Protein AF-A0A353X739-F1 (afdb_monomer_lite)

Foldseek 3Di:
DDDDDDDDDDDDDDDDDDDDDPPDPPVVVVVVVVVVVVVVVVVCVVPVVVVVVVVVVVVVVVVVVVVVVVVVPPDPPPDPDPDPDDDDDDDDDPPDPPDDPDDQDQQKEFQDWDWDDDVQKIKIKTFIQDDWDWDWDDDQPQQKIKIFTQSHQYYNYPQKDADDPPHQWGMKGWDQDPRHIIIITHGPDRKDFPDWDFDPADDPGGTMIMIMIGHD

Structure (mmCIF, N/CA/C/O backbone):
data_AF-A0A353X739-F1
#
_entry.id   AF-A0A353X739-F1
#
loop_
_atom_site.group_PDB
_atom_site.id
_atom_site.type_symbol
_atom_site.label_atom_id
_atom_site.label_alt_id
_atom_site.label_comp_id
_atom_site.label_asym_id
_atom_site.label_entity_id
_atom_site.label_seq_id
_atom_site.pdbx_PDB_ins_code
_atom_site.Cartn_x
_atom_site.Cartn_y
_atom_site.Cartn_z
_atom_site.occupancy
_atom_site.B_iso_or_equiv
_atom_site.auth_seq_id
_atom_site.auth_comp_id
_atom_site.auth_asym_id
_atom_site.auth_atom_id
_atom_site.pdbx_PDB_model_num
ATOM 1 N N . MET A 1 1 ? 24.343 -36.940 6.627 1.00 50.41 1 MET A N 1
ATOM 2 C CA . MET A 1 1 ? 24.199 -37.610 5.317 1.00 50.41 1 MET A CA 1
ATOM 3 C C . MET A 1 1 ? 24.692 -36.657 4.246 1.00 50.41 1 MET A C 1
ATOM 5 O O . MET A 1 1 ? 24.031 -35.669 3.956 1.00 50.41 1 MET A O 1
ATOM 9 N N . SER A 1 2 ? 25.910 -36.911 3.775 1.00 52.59 2 SER A N 1
ATOM 10 C CA . SER A 1 2 ? 26.658 -36.120 2.798 1.00 52.59 2 SER A CA 1
ATOM 11 C C . SER A 1 2 ? 26.075 -36.248 1.392 1.00 52.59 2 SER A C 1
ATOM 13 O O . SER A 1 2 ? 25.789 -37.362 0.956 1.00 52.59 2 SER A O 1
ATOM 15 N N . ARG A 1 3 ? 25.983 -35.138 0.651 1.00 53.72 3 ARG A N 1
ATOM 16 C CA . ARG A 1 3 ? 25.941 -35.158 -0.818 1.00 53.72 3 ARG A CA 1
ATOM 17 C C . ARG A 1 3 ? 26.898 -34.102 -1.369 1.00 53.72 3 ARG A C 1
ATOM 19 O O . ARG A 1 3 ? 26.873 -32.950 -0.954 1.00 53.72 3 ARG A O 1
ATOM 26 N N . LEU A 1 4 ? 27.786 -34.592 -2.227 1.00 49.66 4 LEU A N 1
ATOM 27 C CA . LEU A 1 4 ? 28.927 -33.938 -2.864 1.00 49.66 4 LEU A CA 1
ATOM 28 C C . LEU A 1 4 ? 28.489 -32.960 -3.973 1.00 49.66 4 LEU A C 1
ATOM 30 O O . LEU A 1 4 ? 27.440 -33.185 -4.580 1.00 49.66 4 LEU A O 1
ATOM 34 N N . PRO A 1 5 ? 29.298 -31.934 -4.299 1.00 64.19 5 PRO A N 1
ATOM 35 C CA . PRO A 1 5 ? 29.091 -31.101 -5.477 1.00 64.19 5 PRO A CA 1
ATOM 36 C C . PRO A 1 5 ? 29.634 -31.791 -6.740 1.00 64.19 5 PRO A C 1
ATOM 38 O O . PRO A 1 5 ? 30.756 -32.295 -6.764 1.00 64.19 5 PRO A O 1
ATOM 41 N N . CYS A 1 6 ? 28.828 -31.796 -7.802 1.00 59.16 6 CYS A N 1
ATOM 42 C CA . CYS A 1 6 ? 29.221 -32.224 -9.142 1.00 59.16 6 CYS A CA 1
ATOM 43 C C . CYS A 1 6 ? 29.921 -31.047 -9.843 1.00 59.16 6 CYS A C 1
ATOM 45 O O . CYS A 1 6 ? 29.271 -30.077 -10.228 1.00 59.16 6 CYS A O 1
ATOM 47 N N . LEU A 1 7 ? 31.247 -31.116 -9.968 1.00 57.38 7 LEU A N 1
ATOM 48 C CA . LEU A 1 7 ? 32.054 -30.221 -10.798 1.00 57.38 7 LEU A CA 1
ATOM 49 C C . LEU A 1 7 ? 31.947 -30.685 -12.257 1.00 57.38 7 LEU A C 1
ATOM 51 O O . LEU A 1 7 ? 32.543 -31.693 -12.632 1.00 57.38 7 LEU A O 1
ATOM 55 N N . ALA A 1 8 ? 31.176 -29.966 -13.073 1.00 56.72 8 ALA A N 1
ATOM 56 C CA . ALA A 1 8 ? 31.160 -30.159 -14.519 1.00 56.72 8 ALA A CA 1
ATOM 57 C C . ALA A 1 8 ? 32.320 -29.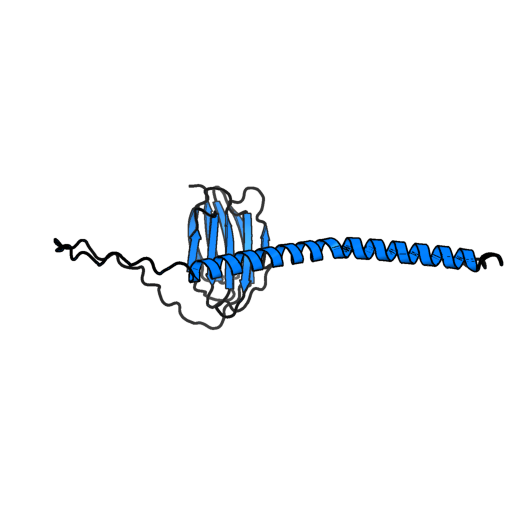372 -15.147 1.00 56.72 8 ALA A C 1
ATOM 59 O O . ALA A 1 8 ? 32.372 -28.144 -15.097 1.00 56.72 8 ALA A O 1
ATOM 60 N N . LEU A 1 9 ? 33.270 -30.121 -15.698 1.00 55.28 9 LEU A N 1
ATOM 61 C CA . LEU A 1 9 ? 34.455 -29.659 -16.406 1.00 55.28 9 LEU A CA 1
ATOM 62 C C . LEU A 1 9 ? 34.050 -29.244 -17.833 1.00 55.28 9 LEU A C 1
ATOM 64 O O . LEU A 1 9 ? 33.861 -30.099 -18.696 1.00 55.28 9 LEU A O 1
ATOM 68 N N . SER A 1 10 ? 33.880 -27.945 -18.088 1.00 58.09 10 SER A N 1
ATOM 69 C CA . SER A 1 10 ? 33.625 -27.437 -19.444 1.00 58.09 10 SER A CA 1
ATOM 70 C C . SER A 1 10 ? 34.930 -27.363 -20.236 1.00 58.09 10 SER A C 1
ATOM 72 O O . SER A 1 10 ? 35.782 -26.508 -19.999 1.00 58.09 10 SER A O 1
ATOM 74 N N . LEU A 1 11 ? 35.068 -28.293 -21.177 1.00 58.84 11 LEU A N 1
ATOM 75 C CA . LEU A 1 11 ? 36.133 -28.379 -22.168 1.00 58.84 11 LEU A CA 1
ATOM 76 C C . LEU A 1 11 ? 35.998 -27.216 -23.170 1.00 58.84 11 LEU A C 1
ATOM 78 O O . LEU A 1 11 ? 35.045 -27.162 -23.945 1.00 58.84 11 LEU A O 1
ATOM 82 N N . VAL A 1 12 ? 36.946 -26.278 -23.154 1.00 53.12 12 VAL A N 1
ATOM 83 C CA . VAL A 1 12 ? 37.041 -25.200 -24.149 1.00 53.12 12 VAL A CA 1
ATOM 84 C C . VAL A 1 12 ? 37.695 -25.770 -25.411 1.00 53.12 12 VAL A C 1
ATOM 86 O O . VAL A 1 12 ? 38.912 -25.936 -25.464 1.00 53.12 12 VAL A O 1
ATOM 89 N N . LEU A 1 13 ? 36.888 -26.096 -26.426 1.00 54.19 13 LEU A N 1
ATOM 90 C CA . LEU A 1 13 ? 37.381 -26.362 -27.779 1.00 54.19 13 LEU A CA 1
ATOM 91 C C . LEU A 1 13 ? 37.703 -25.019 -28.452 1.00 54.19 13 LEU A C 1
ATOM 93 O O . LEU A 1 13 ? 36.805 -24.276 -28.845 1.00 54.19 13 LEU A O 1
ATOM 97 N N . ALA A 1 14 ? 38.990 -24.706 -28.582 1.00 53.97 14 ALA A N 1
ATOM 98 C CA . ALA A 1 14 ? 39.464 -23.609 -29.415 1.00 53.97 14 ALA A CA 1
ATOM 99 C C . ALA A 1 14 ? 39.415 -24.045 -30.889 1.00 53.97 14 ALA A C 1
ATOM 101 O O . ALA A 1 14 ? 40.290 -24.767 -31.365 1.00 53.97 14 ALA A O 1
ATOM 102 N N . ALA A 1 15 ? 38.370 -23.635 -31.608 1.00 53.44 15 ALA A N 1
ATOM 103 C CA . ALA A 1 15 ? 38.301 -23.784 -33.055 1.00 53.44 15 ALA A CA 1
ATOM 104 C C . ALA A 1 15 ? 39.207 -22.730 -33.718 1.00 53.44 15 ALA A C 1
ATOM 106 O O . ALA A 1 15 ? 38.941 -21.531 -33.644 1.00 53.44 15 ALA A O 1
ATOM 107 N N . CYS A 1 16 ? 40.286 -23.177 -34.364 1.00 45.34 16 CYS A N 1
ATOM 108 C CA . CYS A 1 16 ? 41.069 -22.355 -35.282 1.00 45.34 16 CYS A CA 1
ATOM 109 C C . CYS A 1 16 ? 40.197 -21.976 -36.487 1.00 45.34 16 CYS A C 1
ATOM 111 O O . CYS A 1 16 ? 39.889 -22.822 -37.325 1.00 45.34 16 CYS A O 1
ATOM 113 N N . ALA A 1 17 ? 39.798 -20.708 -36.570 1.00 51.38 17 ALA A N 1
ATOM 114 C CA . ALA A 1 17 ? 39.128 -20.157 -37.740 1.00 51.38 17 ALA A CA 1
ATOM 115 C C . ALA A 1 17 ? 40.126 -20.024 -38.904 1.00 51.38 17 ALA A C 1
ATOM 117 O O . ALA A 1 17 ? 41.203 -19.446 -38.748 1.00 51.38 17 ALA A O 1
ATOM 118 N N . ALA A 1 18 ? 39.769 -20.575 -40.065 1.00 60.00 18 ALA A N 1
ATOM 119 C CA . ALA A 1 18 ? 40.509 -20.405 -41.311 1.00 60.00 18 ALA A CA 1
ATOM 120 C C . ALA A 1 18 ? 40.472 -18.933 -41.781 1.00 60.00 18 ALA A C 1
ATOM 122 O O . ALA A 1 18 ? 39.470 -18.250 -41.547 1.00 60.00 18 ALA A O 1
ATOM 123 N N . PRO A 1 19 ? 41.530 -18.427 -42.446 1.00 62.28 19 PRO A N 1
ATOM 124 C CA . PRO A 1 19 ? 41.551 -17.060 -42.957 1.00 62.28 19 PRO A CA 1
ATOM 125 C C . PRO A 1 19 ? 40.524 -16.878 -44.092 1.00 62.28 19 PRO A C 1
ATOM 127 O O . PRO A 1 19 ? 40.402 -17.761 -44.946 1.00 62.28 19 PRO A O 1
ATOM 130 N N . PRO A 1 20 ? 39.790 -15.750 -44.125 1.00 61.97 20 PRO A N 1
ATOM 131 C CA . PRO A 1 20 ? 38.784 -15.496 -45.150 1.00 61.97 20 PRO A CA 1
ATOM 132 C C . PRO A 1 20 ? 39.421 -15.265 -46.535 1.00 61.97 20 PRO A C 1
ATOM 134 O O . PRO A 1 20 ? 40.553 -14.779 -46.624 1.00 61.97 20 PRO A O 1
ATOM 137 N N . PRO A 1 21 ? 38.706 -15.600 -47.626 1.00 62.75 21 PRO A N 1
ATOM 138 C CA . PRO A 1 21 ? 39.210 -15.455 -48.987 1.00 62.75 21 PRO A CA 1
ATOM 139 C C . PRO A 1 21 ? 39.426 -13.978 -49.388 1.00 62.75 21 PRO A C 1
ATOM 141 O O . PRO A 1 21 ? 38.644 -13.102 -49.004 1.00 62.75 21 PRO A O 1
ATOM 144 N N . PRO A 1 22 ? 40.458 -13.679 -50.203 1.00 60.09 22 PRO A N 1
ATOM 145 C CA . PRO A 1 22 ? 40.803 -12.325 -50.629 1.00 60.09 22 PRO A CA 1
ATOM 146 C C . PRO A 1 22 ? 39.920 -11.889 -51.807 1.00 60.09 22 PRO A C 1
ATOM 148 O O . PRO A 1 22 ? 40.343 -11.887 -52.959 1.00 60.09 22 PRO A O 1
ATOM 151 N N . GLY A 1 23 ? 38.665 -11.549 -51.520 1.00 60.72 23 GLY A N 1
ATOM 152 C CA . GLY A 1 23 ? 37.726 -11.023 -52.520 1.00 60.72 23 GLY A CA 1
ATOM 153 C C . GLY A 1 23 ? 36.629 -10.102 -51.978 1.00 60.72 23 GLY A C 1
ATOM 154 O O . GLY A 1 23 ? 35.884 -9.544 -52.769 1.00 60.72 23 GLY A O 1
ATOM 155 N N . GLY A 1 24 ? 36.535 -9.897 -50.658 1.00 63.75 24 GLY A N 1
ATOM 156 C CA . GLY A 1 24 ? 35.309 -9.392 -50.022 1.00 63.75 24 GLY A CA 1
ATOM 157 C C . GLY A 1 24 ? 35.473 -8.177 -49.108 1.00 63.75 24 GLY A C 1
ATOM 158 O O . GLY A 1 24 ? 34.801 -8.106 -48.090 1.00 63.75 24 GLY A O 1
ATOM 159 N N . ALA A 1 25 ? 36.359 -7.218 -49.400 1.00 73.44 25 ALA A N 1
ATOM 160 C CA . ALA A 1 25 ? 36.498 -6.030 -48.537 1.00 73.44 25 ALA A CA 1
ATOM 161 C C . ALA A 1 25 ? 35.243 -5.130 -48.549 1.00 73.44 25 ALA A C 1
ATOM 163 O O . ALA A 1 25 ? 34.905 -4.517 -47.537 1.00 73.44 25 ALA A O 1
ATOM 164 N N . SER A 1 26 ? 34.545 -5.052 -49.686 1.00 79.62 26 SER A N 1
ATOM 165 C CA . SER A 1 26 ? 33.269 -4.341 -49.810 1.00 79.62 26 SER A CA 1
ATOM 166 C C . SER A 1 26 ? 32.107 -5.133 -49.215 1.00 79.62 26 SER A C 1
ATOM 168 O O . SER A 1 26 ? 31.299 -4.552 -48.501 1.00 79.62 26 SER A O 1
ATOM 170 N N . GLU A 1 27 ? 32.053 -6.444 -49.454 1.00 83.44 27 GLU A N 1
ATOM 171 C CA . GLU A 1 27 ? 31.001 -7.323 -48.921 1.00 83.44 27 GLU A CA 1
ATOM 172 C C . GLU A 1 27 ? 31.086 -7.433 -47.395 1.00 83.44 27 GLU A C 1
ATOM 174 O O . GLU A 1 27 ? 30.112 -7.146 -46.713 1.00 83.44 27 GLU A O 1
ATOM 179 N N . ALA A 1 28 ? 32.277 -7.650 -46.830 1.00 82.44 28 ALA A N 1
ATOM 180 C CA . ALA A 1 28 ? 32.458 -7.679 -45.377 1.00 82.44 28 ALA A CA 1
ATOM 181 C C . ALA A 1 28 ? 32.112 -6.340 -44.699 1.00 82.44 28 ALA A C 1
ATOM 183 O O . ALA A 1 28 ? 31.745 -6.299 -43.523 1.00 82.44 28 ALA A O 1
ATOM 184 N N . ARG A 1 29 ? 32.243 -5.219 -45.422 1.00 84.81 29 ARG A N 1
ATOM 185 C CA . ARG A 1 29 ? 31.814 -3.906 -44.926 1.00 84.81 29 ARG A CA 1
ATOM 186 C C . ARG A 1 29 ? 30.292 -3.764 -44.956 1.00 84.81 29 ARG A C 1
ATOM 188 O O . ARG A 1 29 ? 29.752 -3.146 -44.043 1.00 84.81 29 ARG A O 1
ATOM 195 N N . LEU A 1 30 ? 29.628 -4.314 -45.971 1.00 89.69 30 LEU A N 1
ATOM 196 C CA . LEU A 1 30 ? 28.168 -4.341 -46.062 1.00 89.69 30 LEU A CA 1
ATOM 197 C C . LEU A 1 30 ? 27.571 -5.221 -44.963 1.00 89.69 30 LEU A C 1
ATOM 199 O O . LEU A 1 30 ? 26.753 -4.719 -44.199 1.00 89.69 30 LEU A O 1
ATOM 203 N N . ASP A 1 31 ? 28.076 -6.440 -44.776 1.00 87.62 31 ASP A N 1
ATOM 204 C CA . ASP A 1 31 ? 27.605 -7.350 -43.719 1.00 87.62 31 ASP A CA 1
ATOM 205 C C . ASP A 1 31 ? 27.718 -6.713 -42.324 1.00 87.62 31 ASP A C 1
ATOM 207 O O . ASP A 1 31 ? 26.832 -6.839 -41.476 1.00 87.62 31 ASP A O 1
ATOM 211 N N . ARG A 1 32 ? 28.806 -5.968 -42.079 1.00 90.31 32 ARG A N 1
ATOM 212 C CA . ARG A 1 32 ? 29.001 -5.238 -40.821 1.00 90.31 32 ARG A CA 1
ATOM 213 C C . ARG A 1 32 ? 27.979 -4.118 -40.636 1.00 90.31 32 ARG A C 1
ATOM 215 O O . ARG A 1 32 ? 27.452 -3.964 -39.539 1.00 90.31 32 ARG A O 1
ATOM 222 N N . LEU A 1 33 ? 27.711 -3.345 -41.687 1.00 95.25 33 LEU A N 1
ATOM 223 C CA . LEU A 1 33 ? 26.721 -2.269 -41.642 1.00 95.25 33 LEU A CA 1
ATOM 224 C C . LEU A 1 33 ? 25.309 -2.821 -41.433 1.00 95.25 33 LEU A C 1
ATOM 226 O O . LEU A 1 33 ? 24.548 -2.253 -40.655 1.00 95.25 33 LEU A O 1
ATOM 230 N N . GLU A 1 34 ? 24.967 -3.937 -42.070 1.00 95.94 34 GLU A N 1
ATOM 231 C CA . GLU A 1 34 ? 23.674 -4.598 -41.874 1.00 95.94 34 GLU A CA 1
ATOM 232 C C . GLU A 1 34 ? 23.508 -5.093 -40.433 1.00 95.94 34 GLU A C 1
ATOM 234 O O . GLU A 1 34 ? 22.460 -4.869 -39.822 1.00 95.94 34 GLU A O 1
ATOM 239 N N . ALA A 1 35 ? 24.560 -5.674 -39.848 1.00 94.81 35 ALA A N 1
ATOM 240 C CA . ALA A 1 35 ? 24.557 -6.076 -38.444 1.00 94.81 35 ALA A CA 1
ATOM 241 C C . ALA A 1 35 ? 24.404 -4.876 -37.488 1.00 94.81 35 ALA A C 1
ATOM 243 O O . ALA A 1 35 ? 23.643 -4.948 -36.521 1.00 94.81 35 ALA A O 1
ATOM 244 N N . GLU A 1 36 ? 25.086 -3.758 -37.761 1.00 96.12 36 GLU A N 1
ATOM 245 C CA . GLU A 1 36 ? 24.966 -2.529 -36.964 1.00 96.12 36 GLU A CA 1
ATOM 246 C C . GLU A 1 36 ? 23.558 -1.916 -37.060 1.00 96.12 36 GLU A C 1
ATOM 248 O O . GLU A 1 36 ? 22.981 -1.537 -36.039 1.00 96.12 36 GLU A O 1
ATOM 253 N N . VAL A 1 37 ? 22.959 -1.876 -38.255 1.00 98.06 37 VAL A N 1
ATOM 254 C CA . VAL A 1 37 ? 21.584 -1.382 -38.452 1.00 98.06 37 VAL A CA 1
ATOM 255 C C . VAL A 1 37 ? 20.561 -2.287 -37.759 1.00 98.06 37 VAL A C 1
ATOM 257 O O . VAL A 1 37 ? 19.633 -1.783 -37.124 1.00 98.06 37 VAL A O 1
ATOM 260 N N . ALA A 1 38 ? 20.738 -3.610 -37.817 1.00 96.12 38 ALA A N 1
ATOM 261 C CA . ALA A 1 38 ? 19.870 -4.556 -37.115 1.00 96.12 38 ALA A CA 1
ATOM 262 C C . ALA A 1 38 ? 19.955 -4.397 -35.583 1.00 96.12 38 ALA A C 1
ATOM 264 O O . ALA A 1 38 ? 18.930 -4.438 -34.893 1.00 96.12 38 ALA A O 1
ATOM 265 N N . SER A 1 39 ? 21.158 -4.157 -35.048 1.00 96.81 39 SER A N 1
ATOM 266 C CA . SER A 1 39 ? 21.350 -3.840 -33.626 1.00 96.81 39 SER A CA 1
ATOM 267 C C . SER A 1 39 ? 20.623 -2.551 -33.245 1.00 96.81 39 SER A C 1
ATOM 269 O O . SER A 1 39 ? 19.881 -2.533 -32.265 1.00 96.81 39 SER A O 1
ATOM 271 N N . LEU A 1 40 ? 20.769 -1.495 -34.050 1.00 97.44 40 LEU A N 1
ATOM 272 C CA . LEU A 1 40 ? 20.124 -0.207 -33.792 1.00 97.44 40 LEU A CA 1
ATOM 273 C C . LEU A 1 40 ? 18.590 -0.311 -33.799 1.00 97.44 40 LEU A C 1
ATOM 275 O O . LEU A 1 40 ? 17.927 0.312 -32.971 1.00 97.44 40 LEU A O 1
ATOM 279 N N . ALA A 1 41 ? 18.021 -1.112 -34.705 1.00 97.25 41 ALA A N 1
ATOM 280 C CA . ALA A 1 41 ? 16.581 -1.368 -34.734 1.00 97.25 41 ALA A CA 1
ATOM 281 C C . ALA A 1 41 ? 16.097 -2.043 -33.437 1.00 97.25 41 ALA A C 1
ATOM 283 O O . ALA A 1 41 ? 15.098 -1.622 -32.856 1.00 97.25 41 ALA A O 1
ATOM 284 N N . THR A 1 42 ? 16.855 -3.025 -32.939 1.00 97.12 42 THR A N 1
ATOM 285 C CA . THR A 1 42 ? 16.549 -3.735 -31.684 1.00 97.12 42 THR A CA 1
ATOM 286 C C . THR A 1 42 ? 16.619 -2.804 -30.468 1.00 97.12 42 THR A C 1
ATOM 288 O O . THR A 1 42 ? 15.761 -2.855 -29.579 1.00 97.12 42 THR A O 1
ATOM 291 N N . ASP A 1 43 ? 17.610 -1.911 -30.434 1.00 97.00 43 ASP A N 1
ATOM 292 C CA . ASP A 1 43 ? 17.731 -0.902 -29.378 1.00 97.00 43 ASP A CA 1
ATOM 293 C C . ASP A 1 43 ? 16.545 0.071 -29.408 1.00 97.00 43 ASP A C 1
ATOM 295 O O . ASP A 1 43 ? 15.974 0.398 -28.364 1.00 97.00 43 ASP A O 1
ATOM 299 N N . MET A 1 44 ? 16.112 0.494 -30.598 1.00 96.50 44 MET A N 1
ATOM 300 C CA . MET A 1 44 ? 14.960 1.383 -30.745 1.00 96.50 44 MET A CA 1
ATOM 301 C C . MET A 1 44 ? 13.659 0.717 -30.271 1.00 96.50 44 MET A C 1
ATOM 303 O O . MET A 1 44 ? 12.911 1.335 -29.511 1.00 96.50 44 MET A O 1
ATOM 307 N N . ASP A 1 45 ? 13.433 -0.554 -30.613 1.00 96.88 45 ASP A N 1
ATOM 308 C CA . ASP A 1 45 ? 12.291 -1.337 -30.113 1.00 96.88 45 ASP A CA 1
ATOM 309 C C . ASP A 1 45 ? 12.305 -1.482 -28.586 1.00 96.88 45 ASP A C 1
ATOM 311 O O . ASP A 1 45 ? 11.256 -1.477 -27.937 1.00 96.88 45 ASP A O 1
ATOM 315 N N . THR A 1 46 ? 13.494 -1.544 -27.988 1.00 97.06 46 THR A N 1
ATOM 316 C CA . THR A 1 46 ? 13.657 -1.610 -26.531 1.00 97.06 46 THR A CA 1
ATOM 317 C C . THR A 1 46 ? 13.341 -0.269 -25.855 1.00 97.06 46 THR A C 1
ATOM 319 O O . THR A 1 46 ? 12.793 -0.235 -24.748 1.00 97.06 46 THR A O 1
ATOM 322 N N . LEU A 1 47 ? 13.653 0.851 -26.513 1.00 96.12 47 LEU A N 1
ATOM 323 C CA . LEU A 1 47 ? 13.478 2.201 -25.966 1.00 96.12 47 LEU A CA 1
ATOM 324 C C . LEU A 1 47 ? 12.092 2.807 -26.230 1.00 96.12 47 LEU A C 1
ATOM 326 O O . LEU A 1 47 ? 11.659 3.694 -25.487 1.00 96.12 47 LEU A O 1
ATOM 330 N N . LEU A 1 48 ? 11.361 2.333 -27.239 1.00 96.81 48 LEU A N 1
ATOM 331 C CA . LEU A 1 48 ? 10.030 2.851 -27.567 1.00 96.81 48 LEU A CA 1
ATOM 332 C C . LEU A 1 48 ? 8.998 2.691 -26.428 1.00 96.81 48 LEU A C 1
ATOM 334 O O . LEU A 1 48 ? 8.313 3.672 -26.122 1.00 96.81 48 LEU A O 1
ATOM 338 N N . PRO A 1 49 ? 8.876 1.538 -25.737 1.00 95.31 49 PRO A N 1
ATOM 339 C CA . PRO A 1 49 ? 7.900 1.375 -24.661 1.00 95.31 49 PRO A CA 1
ATOM 340 C C . PRO A 1 49 ? 8.052 2.366 -23.492 1.00 95.31 49 PRO A C 1
ATOM 342 O O . PRO A 1 49 ? 7.041 2.952 -23.090 1.00 95.31 49 PRO A O 1
ATOM 345 N N . PRO A 1 50 ? 9.250 2.599 -22.912 1.00 91.56 50 PRO A N 1
ATOM 346 C CA . PRO A 1 50 ? 9.392 3.593 -21.850 1.00 91.56 50 PRO A CA 1
ATOM 347 C C . PRO A 1 50 ? 9.149 5.026 -22.347 1.00 91.56 50 PRO A C 1
ATOM 349 O O . PRO A 1 50 ? 8.512 5.799 -21.628 1.00 91.56 50 PRO A O 1
ATOM 352 N N . LEU A 1 51 ? 9.564 5.374 -23.572 1.00 92.44 51 LEU A N 1
ATOM 353 C CA . LEU A 1 51 ? 9.284 6.692 -24.158 1.00 92.44 51 LEU A CA 1
ATOM 354 C C . LEU A 1 51 ? 7.780 6.933 -24.339 1.00 92.44 51 LEU A C 1
ATOM 356 O O . LEU A 1 51 ? 7.284 8.002 -23.984 1.00 92.44 51 LEU A O 1
ATOM 360 N N . ALA A 1 52 ? 7.035 5.926 -24.802 1.00 94.38 52 ALA A N 1
ATOM 361 C CA . ALA A 1 52 ? 5.582 6.006 -24.932 1.00 94.38 52 ALA A CA 1
ATOM 362 C C . ALA A 1 52 ? 4.890 6.228 -23.573 1.00 94.38 52 ALA A C 1
ATOM 364 O O . ALA A 1 52 ? 3.977 7.049 -23.466 1.00 94.38 52 ALA A O 1
ATOM 365 N N . ARG A 1 53 ? 5.357 5.555 -22.510 1.00 92.38 53 ARG A N 1
ATOM 366 C CA . ARG A 1 53 ? 4.843 5.768 -21.142 1.00 92.38 53 ARG A CA 1
ATOM 367 C C . ARG A 1 53 ? 5.125 7.182 -20.638 1.00 92.38 53 ARG A C 1
ATOM 369 O O . ARG A 1 53 ? 4.255 7.784 -20.015 1.00 92.38 53 ARG A O 1
ATOM 376 N N . MET A 1 54 ? 6.313 7.716 -20.920 1.00 93.69 54 MET A N 1
ATOM 377 C CA . MET A 1 54 ? 6.682 9.076 -20.524 1.00 93.69 54 MET A CA 1
ATOM 378 C C . MET A 1 54 ? 5.846 10.126 -21.264 1.00 93.69 54 MET A C 1
ATOM 380 O O . MET A 1 54 ? 5.326 11.041 -20.631 1.00 93.69 54 MET A O 1
ATOM 384 N N . ALA A 1 55 ? 5.645 9.960 -22.574 1.00 95.81 55 ALA A N 1
ATOM 385 C CA . ALA A 1 55 ? 4.792 10.844 -23.367 1.00 95.81 55 ALA A CA 1
ATOM 386 C C . ALA A 1 55 ? 3.336 10.845 -22.865 1.00 95.81 55 ALA A C 1
ATOM 388 O O . ALA A 1 55 ? 2.710 11.899 -22.764 1.00 95.81 55 ALA A O 1
ATOM 389 N N . TYR A 1 56 ? 2.809 9.674 -22.488 1.00 95.94 56 TYR A N 1
ATOM 390 C CA . TYR A 1 56 ? 1.477 9.572 -21.889 1.00 95.94 56 TYR A CA 1
ATOM 391 C C . TYR A 1 56 ? 1.391 10.284 -20.530 1.00 95.94 56 TYR A C 1
ATOM 393 O O . TYR A 1 56 ? 0.423 10.998 -20.266 1.00 95.94 56 TYR A O 1
ATOM 401 N 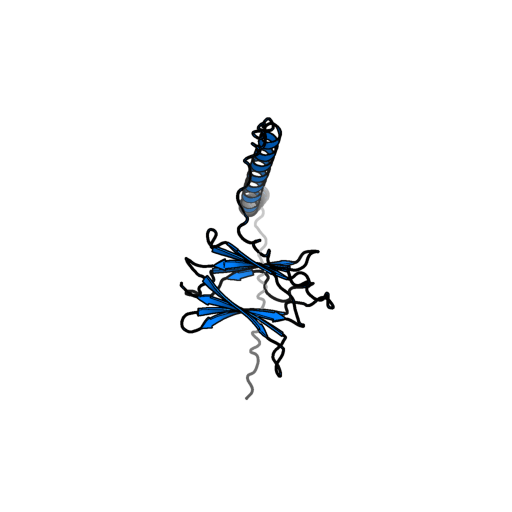N . ALA A 1 57 ? 2.404 10.128 -19.674 1.00 92.00 57 ALA A N 1
ATOM 402 C CA . ALA A 1 57 ? 2.456 10.817 -18.387 1.00 92.00 57 ALA A CA 1
ATOM 403 C C . ALA A 1 57 ? 2.503 12.347 -18.552 1.00 92.00 57 ALA A C 1
ATOM 405 O O . ALA A 1 57 ? 1.778 13.051 -17.848 1.00 92.00 57 ALA A O 1
ATOM 406 N N . ASP A 1 58 ? 3.281 12.863 -19.509 1.00 95.62 58 ASP A N 1
ATOM 407 C CA . ASP A 1 58 ? 3.346 14.304 -19.784 1.00 95.62 58 ASP A CA 1
ATOM 408 C C . ASP A 1 58 ? 1.988 14.860 -20.239 1.00 95.62 58 ASP A C 1
ATOM 410 O O . ASP A 1 58 ? 1.529 15.891 -19.741 1.00 95.62 58 ASP A O 1
ATOM 414 N N . ALA A 1 59 ? 1.269 14.124 -21.095 1.00 94.81 59 ALA A N 1
ATOM 415 C CA . ALA A 1 59 ? -0.080 14.502 -21.513 1.00 94.81 59 ALA A CA 1
ATOM 416 C C . ALA A 1 59 ? -1.060 14.597 -20.325 1.00 94.81 59 ALA A C 1
ATOM 418 O O . ALA A 1 59 ? -1.865 15.531 -20.261 1.00 94.81 59 ALA A O 1
ATOM 419 N N . GLN A 1 60 ? -0.969 13.677 -19.358 1.00 94.25 60 GLN A N 1
ATOM 420 C CA . GLN A 1 60 ? -1.793 13.709 -18.143 1.00 94.25 60 GLN A CA 1
ATOM 421 C C . GLN A 1 60 ? -1.457 14.910 -17.250 1.00 94.25 60 GLN A C 1
ATOM 423 O O . GLN A 1 60 ? -2.360 15.595 -16.760 1.00 94.25 60 GLN A O 1
ATOM 428 N N . VAL A 1 61 ? -0.169 15.223 -17.084 1.00 94.81 61 VAL A N 1
ATOM 429 C CA . VAL A 1 61 ? 0.278 16.401 -16.323 1.00 94.81 61 VAL A CA 1
ATOM 430 C C . VAL A 1 61 ? -0.225 17.691 -16.973 1.00 94.81 61 VAL A C 1
ATOM 432 O O . VAL A 1 61 ? -0.762 18.561 -16.282 1.00 94.81 61 VAL A O 1
ATOM 435 N N . GLN A 1 62 ? -0.132 17.806 -18.299 1.00 95.81 62 GLN A N 1
ATOM 436 C CA . GLN A 1 62 ? -0.653 18.966 -19.024 1.00 95.81 62 GLN A CA 1
ATOM 437 C C . GLN A 1 62 ? -2.180 19.097 -18.903 1.00 95.81 62 GLN A C 1
ATOM 439 O O . GLN A 1 62 ? -2.688 20.210 -18.741 1.00 95.81 62 GLN A O 1
ATOM 444 N N . ALA A 1 63 ? -2.924 17.987 -18.949 1.00 94.25 63 ALA A N 1
ATOM 445 C CA . ALA A 1 63 ? -4.376 17.998 -18.762 1.00 94.25 63 ALA A CA 1
ATOM 446 C C . ALA A 1 63 ? -4.767 18.470 -17.350 1.00 94.25 63 ALA A C 1
ATOM 448 O O . ALA A 1 63 ? -5.626 19.346 -17.205 1.00 94.25 63 ALA A O 1
ATOM 449 N N . ALA A 1 64 ? -4.088 17.966 -16.317 1.00 92.56 64 ALA A N 1
ATOM 450 C CA . ALA A 1 64 ? -4.304 18.390 -14.936 1.00 92.56 64 ALA A CA 1
ATOM 451 C C . ALA A 1 64 ? -3.971 19.879 -14.732 1.00 92.56 64 ALA A C 1
ATOM 453 O O . ALA A 1 64 ? -4.749 20.612 -14.116 1.00 92.56 64 ALA A O 1
ATOM 454 N N . ALA A 1 65 ? -2.859 20.355 -15.302 1.00 95.19 65 ALA A N 1
ATOM 455 C CA . ALA A 1 65 ? -2.475 21.764 -15.237 1.00 95.19 65 ALA A CA 1
ATOM 456 C C . ALA A 1 65 ? -3.545 22.681 -15.857 1.00 95.19 65 ALA A C 1
ATOM 458 O O . ALA A 1 65 ? -3.908 23.699 -15.260 1.00 95.19 65 ALA A O 1
ATOM 459 N N . LYS A 1 66 ? -4.112 22.293 -17.009 1.00 96.31 66 LYS A N 1
ATOM 460 C CA . LYS A 1 66 ? -5.218 23.029 -17.647 1.00 96.31 66 LYS A CA 1
ATOM 461 C C . LYS A 1 66 ? -6.482 23.042 -16.785 1.00 96.31 66 LYS A C 1
ATOM 463 O O . LYS A 1 66 ? -7.108 24.092 -16.657 1.00 96.31 66 LYS A O 1
ATOM 468 N N . ALA A 1 67 ? -6.839 21.923 -16.154 1.00 92.75 67 ALA A N 1
ATOM 469 C CA . ALA A 1 67 ? -8.005 21.856 -15.269 1.00 92.75 67 ALA A CA 1
ATOM 470 C C . ALA A 1 67 ? -7.863 22.777 -14.042 1.00 92.75 67 ALA A C 1
ATOM 472 O O . ALA A 1 67 ? -8.812 23.464 -13.656 1.00 92.75 67 ALA A O 1
ATOM 473 N N . VAL A 1 68 ? -6.664 22.847 -13.455 1.00 92.44 68 VAL A N 1
ATOM 474 C CA . VAL A 1 68 ? -6.377 23.756 -12.333 1.00 92.44 68 VAL A CA 1
ATOM 475 C C . VAL A 1 68 ? -6.441 25.220 -12.772 1.00 92.44 68 VAL A C 1
ATOM 477 O O . VAL A 1 68 ? -7.001 26.042 -12.044 1.00 92.44 68 VAL A O 1
ATOM 480 N N . ALA A 1 69 ? -5.906 25.548 -13.951 1.00 94.06 69 ALA A N 1
ATOM 481 C CA . ALA A 1 69 ? -5.993 26.896 -14.510 1.00 94.06 69 ALA A CA 1
ATOM 482 C C . ALA A 1 69 ? -7.457 27.319 -14.733 1.00 94.06 69 ALA A C 1
ATOM 484 O O . ALA A 1 69 ? -7.866 28.367 -14.237 1.00 94.06 69 ALA A O 1
ATOM 485 N N . ALA A 1 70 ? -8.276 26.457 -15.346 1.00 91.31 70 ALA A N 1
ATOM 486 C CA . ALA A 1 70 ? -9.698 26.726 -15.575 1.00 91.31 70 ALA A CA 1
ATOM 487 C C . ALA A 1 70 ? -10.482 26.945 -14.267 1.00 91.31 70 ALA A C 1
ATOM 489 O O . ALA A 1 70 ? -11.354 27.809 -14.191 1.00 91.31 70 ALA A O 1
ATOM 490 N N . ARG A 1 71 ? -10.147 26.212 -13.195 1.00 86.94 71 ARG A N 1
ATOM 491 C CA . ARG A 1 71 ? -10.789 26.396 -11.884 1.00 86.94 71 ARG A CA 1
ATOM 492 C C . ARG A 1 71 ? -10.440 27.734 -11.226 1.00 86.94 71 ARG A C 1
ATOM 494 O O . ARG A 1 71 ? -11.239 28.232 -10.441 1.00 86.94 71 ARG A O 1
ATOM 501 N N . ARG A 1 72 ? -9.267 28.308 -11.515 1.00 88.50 72 ARG A N 1
ATOM 502 C CA . ARG A 1 72 ? -8.870 29.629 -10.995 1.00 88.50 72 ARG A CA 1
ATOM 503 C C . ARG A 1 72 ? -9.582 30.780 -11.699 1.00 88.50 72 ARG A C 1
ATOM 505 O O . ARG A 1 72 ? -9.785 31.814 -11.075 1.00 88.50 72 ARG A O 1
ATOM 512 N N . GLU A 1 73 ? -9.942 30.602 -12.965 1.00 82.12 73 GLU A N 1
ATOM 513 C CA . GLU A 1 73 ? -10.665 31.612 -13.748 1.00 82.12 73 GLU A CA 1
ATOM 514 C C . GLU A 1 73 ? -12.179 31.586 -13.511 1.00 82.12 73 GLU A C 1
ATOM 516 O O . GLU A 1 73 ? -12.861 32.555 -13.843 1.00 82.12 73 GLU A O 1
ATOM 521 N N . ALA A 1 74 ? -12.714 30.520 -12.905 1.00 75.81 74 ALA A N 1
ATOM 522 C CA . ALA A 1 74 ? -14.105 30.491 -12.476 1.00 75.81 74 ALA A CA 1
ATOM 523 C C . ALA A 1 74 ? -14.367 31.660 -11.503 1.00 75.81 74 ALA A C 1
ATOM 525 O O . ALA A 1 74 ? -13.732 31.721 -10.443 1.00 75.81 74 ALA A O 1
ATOM 526 N N . PRO A 1 75 ? -15.295 32.583 -11.836 1.00 80.81 75 PRO A N 1
ATOM 527 C CA . PRO A 1 75 ? -15.677 33.660 -10.940 1.00 80.81 75 PRO A CA 1
ATOM 528 C C . PRO A 1 75 ? -16.061 33.064 -9.587 1.00 80.81 75 PRO A C 1
ATOM 530 O O . PRO A 1 75 ? -16.762 32.044 -9.569 1.00 80.81 75 PRO A O 1
ATOM 533 N N . PRO A 1 76 ? -15.630 33.655 -8.460 1.00 74.88 76 PRO A N 1
ATOM 534 C CA . PRO A 1 76 ? -16.087 33.214 -7.156 1.00 74.88 76 PRO A CA 1
ATOM 535 C C . PRO A 1 76 ? -17.611 33.276 -7.178 1.00 74.88 76 PRO A C 1
ATOM 537 O O . PRO A 1 76 ? -18.193 34.357 -7.277 1.00 74.88 76 PRO A O 1
ATOM 540 N N . LEU A 1 77 ? -18.253 32.103 -7.162 1.00 72.19 77 LEU A N 1
ATOM 541 C CA . LEU A 1 77 ? -19.693 32.008 -7.005 1.00 72.19 77 LEU A CA 1
ATOM 542 C C . LEU A 1 77 ? -20.010 32.796 -5.743 1.00 72.19 77 LEU A C 1
ATOM 544 O O . LEU A 1 77 ? -19.517 32.460 -4.665 1.00 72.19 77 LEU A O 1
ATOM 548 N N . ALA A 1 78 ? -20.752 33.891 -5.912 1.00 66.94 78 ALA A N 1
ATOM 549 C CA . ALA A 1 78 ? -21.228 34.691 -4.807 1.00 66.94 78 ALA A CA 1
ATOM 550 C C . ALA A 1 78 ? -21.970 33.733 -3.879 1.00 66.94 78 ALA A C 1
ATOM 552 O O . ALA A 1 78 ? -23.040 33.227 -4.222 1.00 66.94 78 ALA A O 1
ATOM 553 N N . LEU A 1 79 ? -21.340 33.414 -2.748 1.00 69.00 79 LEU A N 1
ATOM 554 C CA . LEU A 1 79 ? -21.963 32.599 -1.725 1.00 69.00 79 LEU A CA 1
ATOM 555 C C . LEU A 1 79 ? -23.288 33.292 -1.391 1.00 69.00 79 LEU A C 1
ATOM 557 O O . LEU A 1 79 ? -23.268 34.497 -1.108 1.00 69.00 79 LEU A O 1
ATOM 561 N N . PRO A 1 80 ? -24.436 32.596 -1.480 1.00 69.56 80 PRO A N 1
ATOM 562 C CA . PRO A 1 80 ? -25.697 33.180 -1.066 1.00 69.56 80 PRO A CA 1
ATOM 563 C C . PRO A 1 80 ? -25.516 33.678 0.365 1.00 69.56 80 PRO A C 1
ATOM 565 O O . PRO A 1 80 ? -25.029 32.943 1.228 1.00 69.56 80 PRO A O 1
ATOM 568 N N . ALA A 1 81 ? -25.832 34.957 0.579 1.00 66.12 81 ALA A N 1
ATOM 569 C CA . ALA A 1 81 ? -25.720 35.586 1.882 1.00 66.12 81 ALA A CA 1
ATOM 570 C C . ALA A 1 81 ? -26.384 34.673 2.927 1.00 66.12 81 ALA A C 1
ATOM 572 O O . ALA A 1 81 ? -27.502 34.206 2.677 1.00 66.12 81 ALA A O 1
ATOM 573 N N . PRO A 1 82 ? -25.715 34.381 4.057 1.00 64.44 82 PRO A N 1
ATOM 574 C CA . PRO A 1 82 ? -26.267 33.507 5.077 1.00 64.44 82 PRO A CA 1
ATOM 575 C C . PRO A 1 82 ? -27.595 34.097 5.543 1.00 64.44 82 PRO A C 1
ATOM 577 O O . PRO A 1 82 ? -27.639 35.131 6.210 1.00 64.44 82 PRO A O 1
ATOM 580 N N . GLN A 1 83 ? -28.697 33.459 5.148 1.00 66.88 83 GLN A N 1
ATOM 581 C CA . GLN A 1 83 ? -30.000 33.785 5.693 1.00 66.88 83 GLN A CA 1
ATOM 582 C C . GLN A 1 83 ? -29.950 33.394 7.167 1.00 66.88 83 GLN A C 1
ATOM 584 O O . GLN A 1 83 ? -29.852 32.215 7.506 1.00 66.88 83 GLN A O 1
ATOM 589 N N . LEU A 1 84 ? -29.962 34.408 8.032 1.00 57.25 84 LEU A N 1
ATOM 590 C CA . LEU A 1 84 ? -30.140 34.292 9.475 1.00 57.25 84 LEU A CA 1
ATOM 591 C C . LEU A 1 84 ? -31.525 33.692 9.758 1.00 57.25 84 LEU A C 1
ATOM 593 O O . LEU A 1 84 ? -32.475 34.387 10.115 1.00 57.25 84 LEU A O 1
ATOM 597 N N . LEU A 1 85 ? -31.650 32.381 9.574 1.00 56.34 85 LEU A N 1
ATOM 598 C CA . LEU A 1 85 ? -32.757 31.606 10.100 1.00 56.34 85 LEU A CA 1
ATOM 599 C C . LEU A 1 85 ? -32.577 31.536 11.618 1.00 56.34 85 LEU A C 1
ATOM 601 O O . LEU A 1 85 ? -31.632 30.945 12.136 1.00 56.34 85 LEU A O 1
ATOM 605 N N . LYS A 1 86 ? -33.499 32.202 12.318 1.00 56.97 86 LYS A N 1
ATOM 606 C CA . LYS A 1 86 ? -33.755 32.077 13.756 1.00 56.97 86 LYS A CA 1
ATOM 607 C C . LYS A 1 86 ? -33.708 30.596 14.151 1.00 56.97 86 LYS A C 1
ATOM 609 O O . LYS A 1 86 ? -34.556 29.827 13.712 1.00 56.97 86 LYS A O 1
ATOM 614 N N . ALA A 1 87 ? -32.730 30.220 14.970 1.00 47.38 87 ALA A N 1
ATOM 615 C CA . ALA A 1 87 ? -32.559 28.853 15.441 1.00 47.38 87 ALA A CA 1
ATOM 616 C C . ALA A 1 87 ? -33.607 28.495 16.514 1.00 47.38 87 ALA A C 1
ATOM 618 O O . ALA A 1 87 ? -33.668 29.164 17.551 1.00 47.38 87 ALA A O 1
ATOM 619 N N . PRO A 1 88 ? -34.395 27.425 16.316 1.00 58.19 88 PRO A N 1
ATOM 620 C CA . PRO A 1 88 ? -34.965 26.642 17.396 1.00 58.19 88 PRO A CA 1
ATOM 621 C C . PRO A 1 88 ? -33.887 25.708 17.973 1.00 58.19 88 PRO A C 1
ATOM 623 O O . PRO A 1 88 ? -33.088 25.131 17.245 1.00 58.19 88 PRO A O 1
ATOM 626 N N . VAL A 1 89 ? -33.897 25.626 19.302 1.00 58.66 89 VAL A N 1
ATOM 627 C CA . VAL A 1 89 ? -33.308 24.650 20.238 1.00 58.66 89 VAL A CA 1
ATOM 628 C C . VAL A 1 89 ? -32.498 23.476 19.649 1.00 58.66 89 VAL A C 1
ATOM 630 O O . VAL A 1 89 ? -32.957 22.700 18.819 1.00 58.66 89 VAL A O 1
ATOM 633 N N . ALA A 1 90 ? -31.290 23.342 20.203 1.00 64.50 90 ALA A N 1
ATOM 634 C CA . ALA A 1 90 ? -30.188 22.456 19.846 1.00 64.50 90 ALA A CA 1
ATOM 635 C C . ALA A 1 90 ? -30.491 20.944 19.784 1.00 64.50 90 ALA A C 1
ATOM 637 O O . ALA A 1 90 ? -31.031 20.383 20.740 1.00 64.50 90 ALA A O 1
ATOM 638 N N . PRO A 1 91 ? -29.957 20.256 18.757 1.00 53.12 91 PRO A N 1
ATOM 639 C CA . PRO A 1 91 ? -29.509 18.874 18.833 1.00 53.12 91 PRO A CA 1
ATOM 640 C C . PRO A 1 91 ? -27.982 18.802 19.008 1.00 53.12 91 PRO A C 1
ATOM 642 O O . PRO A 1 91 ? -27.220 19.599 18.468 1.00 53.12 91 PRO A O 1
ATOM 645 N N . GLN A 1 92 ? -27.586 17.838 19.831 1.00 56.22 92 GLN A N 1
ATOM 646 C CA . GLN A 1 92 ? -26.260 17.537 20.363 1.00 56.22 92 GLN A CA 1
ATOM 647 C C . GLN A 1 92 ? -25.085 17.663 19.386 1.00 56.22 92 GLN A C 1
ATOM 649 O O . GLN A 1 92 ? -25.116 17.170 18.264 1.00 56.22 92 GLN A O 1
ATOM 654 N N . ALA A 1 93 ? -24.008 18.256 19.906 1.00 51.41 93 ALA A N 1
ATOM 655 C CA . ALA A 1 93 ? -22.683 18.276 19.315 1.00 51.41 93 ALA A CA 1
ATOM 656 C C . ALA A 1 93 ? -22.216 16.856 18.972 1.00 51.41 93 ALA A C 1
ATOM 658 O O . ALA A 1 93 ? -21.987 16.023 19.853 1.00 51.41 93 ALA A O 1
ATOM 659 N N . GLU A 1 94 ? -22.055 16.613 17.679 1.00 61.06 94 GLU A N 1
ATOM 660 C CA . GLU A 1 94 ? -21.336 15.475 17.139 1.00 61.06 94 GLU A CA 1
ATOM 661 C C . GLU A 1 94 ? -19.879 15.581 17.600 1.00 61.06 94 GLU A C 1
ATOM 663 O O . GLU A 1 94 ? -19.132 16.493 17.234 1.00 61.06 94 GLU A O 1
ATOM 668 N N . VAL A 1 95 ? -19.514 14.701 18.530 1.00 52.44 95 VAL A N 1
ATOM 669 C CA . VAL A 1 95 ? -18.188 14.642 19.136 1.00 52.44 95 VAL A CA 1
ATOM 670 C C . VAL A 1 95 ? -17.217 14.194 18.050 1.00 52.44 95 VAL A C 1
ATOM 672 O O . VAL A 1 95 ? -17.096 13.002 17.777 1.00 52.44 95 VAL A O 1
ATOM 675 N N . ALA A 1 96 ? -16.537 15.154 17.421 1.00 51.31 96 ALA A N 1
ATOM 676 C CA . ALA A 1 96 ? -15.439 14.871 16.509 1.00 51.31 96 ALA A CA 1
ATOM 677 C C . ALA A 1 96 ? -14.467 13.889 17.196 1.00 51.31 96 ALA A C 1
ATOM 679 O O . ALA A 1 96 ? -14.051 14.153 18.334 1.00 51.31 96 ALA A O 1
ATOM 680 N N . PRO A 1 97 ? -14.127 12.750 16.565 1.00 60.66 97 PRO A N 1
ATOM 681 C CA . PRO A 1 97 ? -13.258 11.755 17.169 1.00 60.66 97 PRO A CA 1
ATOM 682 C C . PRO A 1 97 ? -11.913 12.407 17.489 1.00 60.66 97 PRO A C 1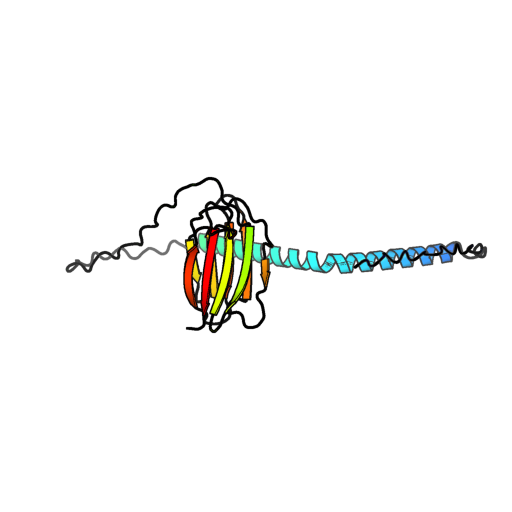
ATOM 684 O O . PRO A 1 97 ? -11.148 12.791 16.607 1.00 60.66 97 PRO A O 1
ATOM 687 N N . GLN A 1 98 ? -11.645 12.577 18.784 1.00 49.03 98 GLN A N 1
ATOM 688 C CA . GLN A 1 98 ? -10.377 13.093 19.271 1.00 49.03 98 GLN A CA 1
ATOM 689 C C . GLN A 1 98 ? -9.284 12.106 18.862 1.00 49.03 98 GLN A C 1
ATOM 691 O O . GLN A 1 98 ? -9.143 11.037 19.460 1.00 49.03 98 GLN A O 1
ATOM 696 N N . ALA A 1 99 ? -8.520 12.468 17.831 1.00 55.88 99 ALA A N 1
ATOM 697 C CA . ALA A 1 99 ? -7.316 11.762 17.434 1.00 55.88 99 ALA A CA 1
ATOM 698 C C . ALA A 1 99 ? -6.398 11.660 18.660 1.00 55.88 99 ALA A C 1
ATOM 700 O O . ALA A 1 99 ? -5.846 12.655 19.141 1.00 55.88 99 ALA A O 1
ATOM 701 N N . LYS A 1 100 ? -6.277 10.452 19.221 1.00 61.66 100 LYS A N 1
ATOM 702 C CA . LYS A 1 100 ? -5.328 10.170 20.299 1.00 61.66 100 LYS A CA 1
ATOM 703 C C . LYS A 1 100 ? -3.937 10.481 19.762 1.00 61.66 100 LYS A C 1
ATOM 705 O O . LYS A 1 100 ? -3.413 9.717 18.958 1.00 61.66 100 LYS A O 1
ATOM 710 N N . LYS A 1 101 ? -3.339 11.587 20.219 1.00 50.56 101 LYS A N 1
ATOM 711 C CA . LYS A 1 101 ? -1.936 11.916 19.940 1.00 50.56 101 LYS A CA 1
ATOM 712 C C . LYS A 1 101 ? -1.071 10.716 20.308 1.00 50.56 101 LYS A C 1
ATOM 714 O O . LYS A 1 101 ? -0.928 10.371 21.481 1.00 50.56 101 LYS A O 1
ATOM 719 N N . ALA A 1 102 ? -0.537 10.067 19.284 1.00 57.22 102 ALA A N 1
ATOM 720 C CA . ALA A 1 102 ? 0.359 8.946 19.437 1.00 57.22 102 ALA A CA 1
ATOM 721 C C . ALA A 1 102 ? 1.679 9.396 20.084 1.00 57.22 102 ALA A C 1
ATOM 723 O O . ALA A 1 102 ? 2.190 10.465 19.744 1.00 57.22 102 ALA A O 1
ATOM 724 N N . PRO A 1 103 ? 2.261 8.597 20.993 1.00 56.50 103 PRO A N 1
ATOM 725 C CA . PRO A 1 103 ? 3.582 8.880 21.535 1.00 56.50 103 PRO A CA 1
ATOM 726 C C . PRO A 1 103 ? 4.634 8.821 20.418 1.00 56.50 103 PRO A C 1
ATOM 728 O O . PRO A 1 103 ? 4.769 7.808 19.729 1.00 56.50 103 PRO A O 1
ATOM 731 N N . SER A 1 104 ? 5.396 9.905 20.248 1.00 55.88 104 SER A N 1
ATOM 732 C CA . SER A 1 104 ? 6.545 9.968 19.341 1.00 55.88 104 SER A CA 1
ATOM 733 C C . SER A 1 104 ? 7.719 9.188 19.944 1.00 55.88 104 SER A C 1
ATOM 735 O O . SER A 1 104 ? 8.567 9.741 20.644 1.00 55.88 104 SER A O 1
ATOM 737 N N . GLY A 1 105 ? 7.721 7.872 19.748 1.00 65.75 105 GLY A N 1
ATOM 738 C CA . GLY A 1 105 ? 8.856 7.018 20.087 1.00 65.75 105 GLY A CA 1
ATOM 739 C C . GLY A 1 105 ? 9.988 7.102 19.053 1.00 65.75 105 GLY A C 1
ATOM 740 O O . GLY A 1 105 ? 9.788 7.655 17.968 1.00 65.75 105 GLY A O 1
ATOM 741 N N . PRO A 1 106 ? 11.171 6.539 19.365 1.00 71.38 106 PRO A N 1
ATOM 742 C CA . PRO A 1 106 ? 12.235 6.332 18.383 1.00 71.38 106 PRO A CA 1
ATOM 743 C C . PRO A 1 106 ? 11.682 5.612 17.143 1.00 71.38 106 PRO A C 1
ATOM 745 O O . PRO A 1 106 ? 10.847 4.712 17.261 1.00 71.38 106 PRO A O 1
ATOM 748 N N . GLY A 1 107 ? 12.122 6.055 15.961 1.00 84.25 107 GLY A N 1
ATOM 749 C CA . GLY A 1 107 ? 11.592 5.619 14.671 1.00 84.25 107 GLY A CA 1
ATOM 750 C C . GLY A 1 107 ? 11.507 4.106 14.558 1.00 84.25 107 GLY A C 1
ATOM 751 O O . GLY A 1 107 ? 12.520 3.413 14.599 1.00 84.25 107 GLY A O 1
ATOM 752 N N . THR A 1 108 ? 10.286 3.603 14.434 1.00 94.12 108 THR A N 1
ATOM 753 C CA . THR A 1 108 ? 10.006 2.170 14.330 1.00 94.12 108 THR A CA 1
ATOM 754 C C . THR A 1 108 ? 10.104 1.767 12.859 1.00 94.12 108 THR A C 1
ATOM 756 O O . THR A 1 108 ? 9.710 2.531 11.977 1.00 94.12 108 THR A O 1
ATOM 759 N N . LYS A 1 109 ? 10.638 0.590 12.548 1.00 96.38 109 LYS A N 1
ATOM 760 C CA . LYS A 1 109 ? 10.740 0.063 11.182 1.00 96.38 109 LYS A CA 1
ATOM 761 C C . LYS A 1 109 ? 9.741 -1.061 10.963 1.00 96.38 109 LYS A C 1
ATOM 763 O O . LYS A 1 109 ? 9.512 -1.908 11.831 1.00 96.38 109 LYS A O 1
ATOM 768 N N . VAL A 1 110 ? 9.185 -1.105 9.755 1.00 97.38 110 VAL A N 1
ATOM 769 C CA . VAL A 1 110 ? 8.402 -2.255 9.302 1.00 97.38 110 VAL A CA 1
ATOM 770 C C . VAL A 1 110 ? 9.371 -3.324 8.810 1.00 97.38 110 VAL A C 1
ATOM 772 O O . VAL A 1 110 ? 10.057 -3.151 7.803 1.00 97.38 110 VAL A O 1
ATOM 775 N N . LEU A 1 111 ? 9.440 -4.439 9.532 1.00 97.75 111 LEU A N 1
ATOM 776 C CA . LEU A 1 111 ? 10.332 -5.559 9.235 1.00 97.75 111 LEU A CA 1
ATOM 777 C C . LEU A 1 111 ? 9.834 -6.370 8.036 1.00 97.75 111 LEU A C 1
ATOM 779 O O . LEU A 1 111 ? 10.624 -6.811 7.202 1.00 97.75 111 LEU A O 1
ATOM 783 N N . ARG A 1 112 ? 8.521 -6.617 7.974 1.00 97.62 112 ARG A N 1
ATOM 784 C CA . ARG A 1 112 ? 7.898 -7.447 6.936 1.00 97.62 112 ARG A CA 1
ATOM 785 C C . ARG A 1 112 ? 6.392 -7.219 6.879 1.00 97.62 112 ARG A C 1
ATOM 787 O O . ARG A 1 112 ? 5.752 -7.135 7.919 1.00 97.62 112 ARG A O 1
ATOM 794 N N . ALA A 1 113 ? 5.823 -7.264 5.679 1.00 98.00 113 ALA A N 1
ATOM 795 C CA . ALA A 1 113 ? 4.385 -7.404 5.467 1.00 98.00 113 ALA A CA 1
ATOM 796 C C . ALA A 1 113 ? 4.039 -8.827 4.993 1.00 98.00 113 ALA A C 1
ATOM 798 O O . ALA A 1 113 ? 4.766 -9.438 4.199 1.00 98.00 113 ALA A O 1
ATOM 799 N N . ARG A 1 114 ? 2.946 -9.392 5.513 1.00 97.44 114 ARG A N 1
ATOM 800 C CA . ARG A 1 114 ? 2.478 -10.749 5.193 1.00 97.44 114 ARG A CA 1
ATOM 801 C C . ARG A 1 114 ? 0.980 -10.753 4.969 1.00 97.44 114 ARG A C 1
ATOM 803 O O . ARG A 1 114 ? 0.244 -10.303 5.835 1.00 97.44 114 ARG A O 1
ATOM 810 N N . VAL A 1 115 ? 0.548 -11.353 3.869 1.00 97.94 115 VAL A N 1
ATOM 811 C CA . VAL A 1 115 ? -0.860 -11.663 3.620 1.00 97.94 115 VAL A CA 1
ATOM 812 C C . VAL A 1 115 ? -1.068 -13.148 3.895 1.00 97.94 115 VAL A C 1
ATOM 814 O O . VAL A 1 115 ? -0.328 -13.982 3.371 1.00 97.94 115 VAL A O 1
ATOM 817 N N . GLY A 1 116 ? -2.025 -13.476 4.757 1.00 97.25 116 GLY A N 1
ATOM 818 C CA . GLY A 1 116 ? -2.387 -14.843 5.114 1.00 97.25 116 GLY A CA 1
ATOM 819 C C . GLY A 1 116 ? -3.887 -15.067 4.970 1.00 97.25 116 GLY A C 1
ATOM 820 O O . GLY A 1 116 ? -4.687 -14.229 5.378 1.00 97.25 116 GLY A O 1
ATOM 821 N N . MET A 1 117 ? -4.268 -16.211 4.409 1.00 97.44 117 MET A N 1
ATOM 822 C CA . MET A 1 117 ? -5.667 -16.624 4.332 1.00 97.44 117 MET A CA 1
ATOM 823 C C . MET A 1 117 ? -6.070 -17.372 5.602 1.00 97.44 117 MET A C 1
ATOM 825 O O . MET A 1 117 ? -5.319 -18.201 6.123 1.00 97.44 117 MET A O 1
ATOM 829 N N . HIS A 1 118 ? -7.271 -17.089 6.088 1.00 96.88 118 HIS A N 1
ATOM 830 C CA . HIS A 1 118 ? -7.915 -17.786 7.193 1.00 96.88 118 HIS A CA 1
ATOM 831 C C . HIS A 1 118 ? -9.353 -18.157 6.786 1.00 96.88 118 HIS A C 1
ATOM 833 O O . HIS A 1 118 ? -9.892 -17.572 5.848 1.00 96.88 118 HIS A O 1
ATOM 839 N N . PRO A 1 119 ? -10.006 -19.115 7.469 1.00 96.81 119 PRO A N 1
ATOM 840 C CA . PRO A 1 119 ? -11.400 -19.443 7.177 1.00 96.81 119 PRO A CA 1
ATOM 841 C C . PRO A 1 119 ? -12.299 -18.203 7.297 1.00 96.81 119 PRO A C 1
ATOM 843 O O . PRO A 1 119 ? -12.380 -17.610 8.373 1.00 96.81 119 PRO A O 1
ATOM 846 N N . GLY A 1 120 ? -12.916 -17.798 6.182 1.00 95.12 120 GLY A N 1
ATOM 847 C CA . GLY A 1 120 ? -13.834 -16.655 6.096 1.00 95.12 120 GLY A CA 1
ATOM 848 C C . GLY A 1 120 ? -13.196 -15.268 6.222 1.00 95.12 120 GLY A C 1
ATOM 849 O O . GLY A 1 120 ? -13.925 -14.296 6.380 1.00 95.12 120 GLY A O 1
ATOM 850 N N . ARG A 1 121 ? -11.858 -15.150 6.215 1.00 97.25 121 ARG A N 1
ATOM 851 C CA . ARG A 1 121 ? -11.184 -13.842 6.277 1.00 97.25 121 ARG A CA 1
ATOM 852 C C . ARG A 1 121 ? -9.767 -13.862 5.720 1.00 97.25 121 ARG A C 1
ATOM 854 O O . ARG A 1 121 ? -9.058 -14.866 5.776 1.00 97.25 121 ARG A O 1
ATOM 861 N N . THR A 1 122 ? -9.303 -12.710 5.265 1.00 98.19 122 THR A N 1
ATOM 862 C CA . THR A 1 122 ? -7.911 -12.466 4.872 1.00 98.19 122 THR A CA 1
ATOM 863 C C . THR A 1 122 ? -7.248 -11.586 5.915 1.00 98.19 122 THR A C 1
ATOM 865 O O . THR A 1 122 ? -7.840 -10.618 6.375 1.00 98.19 122 THR A O 1
ATOM 868 N N . ARG A 1 123 ? -6.016 -11.921 6.294 1.00 98.38 123 ARG A N 1
ATOM 869 C CA . ARG A 1 123 ? -5.249 -11.196 7.301 1.00 98.38 123 ARG A CA 1
ATOM 870 C C . ARG A 1 123 ? -3.996 -10.589 6.690 1.00 98.38 123 ARG A C 1
ATOM 872 O O . ARG A 1 123 ? -3.137 -11.327 6.203 1.00 98.38 123 ARG A O 1
ATOM 879 N N . LEU A 1 124 ? -3.846 -9.275 6.796 1.00 98.25 124 LEU A N 1
ATOM 880 C CA . LEU A 1 124 ? -2.576 -8.589 6.575 1.00 98.25 124 LEU A CA 1
ATOM 881 C C . LEU A 1 124 ? -1.879 -8.389 7.925 1.00 98.25 124 LEU A C 1
ATOM 883 O O . LEU A 1 124 ? -2.468 -7.876 8.872 1.00 98.25 124 LEU A O 1
ATOM 887 N N . VAL A 1 125 ? -0.619 -8.804 8.025 1.00 98.31 125 VAL A N 1
ATOM 888 C CA . VAL A 1 125 ? 0.215 -8.613 9.217 1.00 98.31 125 VAL A CA 1
ATOM 889 C C . VAL A 1 125 ? 1.446 -7.808 8.846 1.00 98.31 125 VAL A C 1
ATOM 891 O O . VAL A 1 125 ? 2.242 -8.252 8.015 1.00 98.31 125 VAL A O 1
ATOM 894 N N . LEU A 1 126 ? 1.635 -6.678 9.517 1.00 98.31 126 LEU A N 1
ATOM 895 C CA . LEU A 1 126 ? 2.876 -5.915 9.503 1.00 98.31 126 LEU A CA 1
ATOM 896 C C . LEU A 1 126 ? 3.679 -6.279 10.754 1.00 98.31 126 LEU A C 1
ATOM 898 O O . LEU A 1 126 ? 3.228 -6.048 11.875 1.00 98.31 126 LEU A O 1
ATOM 902 N N . ASP A 1 127 ? 4.847 -6.888 10.568 1.00 98.19 127 ASP A N 1
ATOM 903 C CA . ASP A 1 127 ? 5.808 -7.155 11.636 1.00 98.19 127 ASP A CA 1
ATOM 904 C C . ASP A 1 127 ? 6.665 -5.898 11.851 1.00 98.19 127 ASP A C 1
ATOM 906 O O . ASP A 1 127 ? 7.222 -5.359 10.895 1.00 98.19 127 ASP A O 1
ATOM 910 N N . LEU A 1 128 ? 6.775 -5.439 13.094 1.00 97.50 128 LEU A N 1
ATOM 911 C CA . LEU A 1 128 ? 7.376 -4.161 13.482 1.00 97.50 128 LEU A CA 1
ATOM 912 C C . LEU A 1 128 ? 8.480 -4.387 14.523 1.00 97.50 128 LEU A C 1
ATOM 914 O O . LEU A 1 128 ? 8.353 -5.264 15.380 1.00 97.50 128 LEU A O 1
ATOM 918 N N . ASP A 1 129 ? 9.544 -3.588 14.501 1.00 96.69 129 ASP A N 1
ATOM 919 C CA . ASP A 1 129 ? 10.612 -3.662 15.516 1.00 96.69 129 ASP A CA 1
ATOM 920 C C . ASP A 1 129 ? 10.249 -2.995 16.861 1.00 96.69 129 ASP A C 1
ATOM 922 O O . ASP A 1 129 ? 10.959 -3.169 17.849 1.00 96.69 129 ASP A O 1
ATOM 926 N N . GLY A 1 130 ? 9.104 -2.312 16.930 1.00 95.44 130 GLY A N 1
ATOM 927 C CA . GLY A 1 130 ? 8.638 -1.566 18.096 1.00 95.44 130 GLY A CA 1
ATOM 928 C C . GLY A 1 130 ? 7.135 -1.252 18.049 1.00 95.44 130 GLY A C 1
ATOM 929 O O . GLY A 1 130 ? 6.447 -1.593 17.080 1.00 95.44 130 GLY A O 1
ATOM 930 N N . PRO A 1 131 ? 6.582 -0.641 19.112 1.00 94.88 131 PRO A N 1
ATOM 931 C CA . PRO A 1 131 ? 5.196 -0.188 19.121 1.00 94.88 131 PRO A CA 1
ATOM 932 C C . PRO A 1 131 ? 5.010 0.974 18.138 1.00 94.88 131 PRO A C 1
ATOM 934 O O . PRO A 1 131 ? 5.771 1.934 18.158 1.00 94.88 131 PRO A O 1
ATOM 937 N N . MET A 1 132 ? 3.965 0.910 17.314 1.00 93.94 132 MET A N 1
ATOM 938 C CA . MET A 1 132 ? 3.705 1.899 16.269 1.00 93.94 132 MET A CA 1
ATOM 939 C C . MET A 1 132 ? 2.243 2.333 16.304 1.00 93.94 132 MET A C 1
ATOM 941 O O . MET A 1 132 ? 1.339 1.496 16.364 1.00 93.94 132 MET A O 1
ATOM 945 N N . ALA A 1 133 ? 2.019 3.643 16.265 1.00 94.69 133 ALA A N 1
ATOM 946 C CA . ALA A 1 133 ? 0.699 4.191 16.001 1.00 94.69 133 ALA A CA 1
ATOM 947 C C . ALA A 1 133 ? 0.395 4.167 14.505 1.00 94.69 133 ALA A C 1
ATOM 949 O O . ALA A 1 133 ? 1.306 4.197 13.679 1.00 94.69 133 ALA A O 1
ATOM 950 N N . HIS A 1 134 ? -0.886 4.114 14.179 1.00 96.38 134 HIS A N 1
ATOM 951 C CA . HIS A 1 134 ? -1.366 4.075 12.811 1.00 96.38 134 HIS A CA 1
ATOM 952 C C . HIS A 1 134 ? -2.685 4.832 12.714 1.00 96.38 134 HIS A C 1
ATOM 954 O O . HIS A 1 134 ? -3.428 4.923 13.693 1.00 96.38 134 HIS A O 1
ATOM 960 N N . GLU A 1 135 ? -2.947 5.346 11.525 1.00 96.62 135 GLU A N 1
ATOM 961 C CA . GLU A 1 135 ? -4.228 5.915 11.126 1.00 96.62 135 GLU A CA 1
ATOM 962 C C . GLU A 1 135 ? -4.720 5.139 9.911 1.00 96.62 135 GLU A C 1
ATOM 964 O O . GLU A 1 135 ? -3.923 4.762 9.051 1.00 96.62 135 GLU A O 1
ATOM 969 N N . GLU A 1 136 ? -6.018 4.871 9.861 1.00 97.31 136 GLU A N 1
ATOM 970 C CA . GLU A 1 136 ? -6.649 4.089 8.806 1.00 97.31 136 GLU A CA 1
ATOM 971 C C . GLU A 1 136 ? -7.791 4.889 8.182 1.00 97.31 136 GLU A C 1
ATOM 973 O O . GLU A 1 136 ? -8.607 5.481 8.889 1.00 97.31 136 GLU A O 1
ATOM 978 N N . VAL A 1 137 ? -7.819 4.930 6.853 1.00 97.12 137 VAL A N 1
ATOM 979 C CA . VAL A 1 137 ? -8.869 5.573 6.064 1.00 97.12 137 VAL A CA 1
ATOM 980 C C . VAL A 1 137 ? -9.318 4.567 5.017 1.00 97.12 137 VAL A C 1
ATOM 982 O O . VAL A 1 137 ? -8.560 4.240 4.104 1.00 97.12 137 VAL A O 1
ATOM 985 N N . LEU A 1 138 ? -10.523 4.030 5.194 1.00 96.06 138 LEU A N 1
ATOM 986 C CA . LEU A 1 138 ? -11.140 3.115 4.242 1.00 96.06 138 LEU A CA 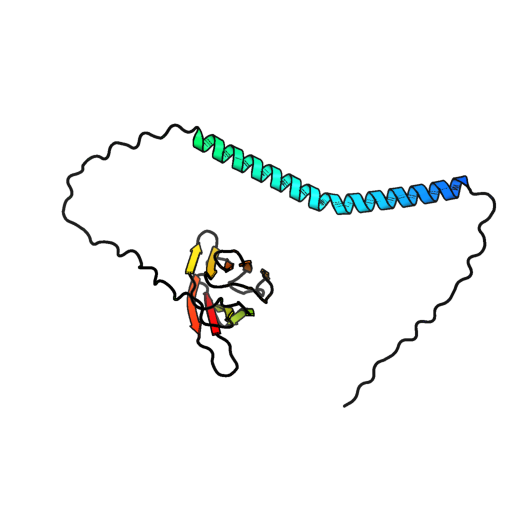1
ATOM 987 C C . LEU A 1 138 ? -11.981 3.917 3.250 1.00 96.06 138 LEU A C 1
ATOM 989 O O . LEU A 1 138 ? -12.918 4.602 3.660 1.00 96.06 138 LEU A O 1
ATOM 993 N N . ASP A 1 139 ? -11.665 3.790 1.968 1.00 96.00 139 ASP A N 1
ATOM 994 C CA . ASP A 1 139 ? -12.527 4.225 0.878 1.00 96.00 139 ASP A CA 1
ATOM 995 C C . ASP A 1 139 ? -13.264 3.004 0.314 1.00 96.00 139 ASP A C 1
ATOM 997 O O . ASP A 1 139 ? -12.701 2.189 -0.421 1.00 96.00 139 ASP A O 1
ATOM 1001 N N . GLU A 1 140 ? -14.527 2.843 0.709 1.00 91.81 140 GLU A N 1
ATOM 1002 C CA . GLU A 1 140 ? -15.371 1.734 0.251 1.00 91.81 140 GLU A CA 1
ATOM 1003 C C . GLU A 1 140 ? -15.737 1.852 -1.237 1.00 91.81 140 GLU A C 1
ATOM 1005 O O . GLU A 1 140 ? -15.997 0.833 -1.876 1.00 91.81 140 GLU A O 1
ATOM 1010 N N . ALA A 1 141 ? -15.751 3.067 -1.797 1.00 91.88 141 ALA A N 1
ATOM 1011 C CA . ALA A 1 141 ? -16.106 3.291 -3.197 1.00 91.88 141 ALA A CA 1
ATOM 1012 C C . ALA A 1 141 ? -14.949 2.913 -4.128 1.00 91.88 141 ALA A C 1
ATOM 1014 O O . ALA A 1 141 ? -15.172 2.313 -5.180 1.00 91.88 141 ALA A O 1
ATOM 1015 N N . GLU A 1 142 ? -13.720 3.235 -3.725 1.00 94.56 142 GLU A N 1
ATOM 1016 C CA . GLU A 1 142 ? -12.513 2.867 -4.471 1.00 94.56 142 GLU A CA 1
ATOM 1017 C C . GLU A 1 142 ? -11.994 1.467 -4.109 1.00 94.56 142 GLU A C 1
ATOM 1019 O O . GLU A 1 142 ? -11.171 0.907 -4.832 1.00 94.56 142 GLU A O 1
ATOM 1024 N N . GLY A 1 143 ? -12.473 0.877 -3.009 1.00 96.12 143 GLY A N 1
ATOM 1025 C CA . GLY A 1 143 ? -11.985 -0.411 -2.519 1.00 96.12 143 GLY A CA 1
ATOM 1026 C C . GLY A 1 143 ? -10.541 -0.324 -2.027 1.00 96.12 143 GLY A C 1
ATOM 1027 O O . GLY A 1 143 ? -9.768 -1.267 -2.190 1.00 96.12 143 GLY A O 1
ATOM 1028 N N . VAL A 1 144 ? -10.151 0.809 -1.441 1.00 97.69 144 VAL A N 1
ATOM 1029 C CA . VAL A 1 144 ? -8.777 1.060 -0.993 1.00 97.69 144 VAL A CA 1
ATOM 1030 C C . VAL A 1 144 ? -8.771 1.387 0.492 1.00 97.69 144 VAL A C 1
ATOM 1032 O O . VAL A 1 144 ? -9.466 2.285 0.958 1.00 97.69 144 VAL A O 1
ATOM 1035 N N . LEU A 1 145 ? -7.939 0.679 1.253 1.00 97.94 145 LEU A N 1
ATOM 1036 C CA . LEU A 1 145 ? -7.597 1.055 2.621 1.00 97.94 145 LEU A CA 1
ATOM 1037 C C . LEU A 1 145 ? -6.235 1.748 2.624 1.00 97.94 145 LEU A C 1
ATOM 1039 O O . LEU A 1 145 ? -5.212 1.126 2.325 1.00 97.94 145 LEU A O 1
ATOM 1043 N N . LEU A 1 146 ? -6.214 3.018 3.015 1.00 98.25 146 LEU A N 1
ATOM 1044 C CA . LEU A 1 146 ? -4.986 3.765 3.242 1.00 98.25 146 LEU A CA 1
ATOM 1045 C C . LEU A 1 146 ? -4.607 3.702 4.723 1.00 98.25 146 LEU A C 1
ATOM 1047 O O . LEU A 1 146 ? -5.352 4.152 5.593 1.00 98.25 146 LEU A O 1
ATOM 1051 N N . VAL A 1 147 ? -3.423 3.169 5.010 1.00 98.19 147 VAL A N 1
ATOM 1052 C CA . VAL A 1 147 ? -2.854 3.099 6.359 1.00 98.19 147 VAL A CA 1
ATOM 1053 C C . VAL A 1 147 ? -1.650 4.026 6.446 1.00 98.19 147 VAL A C 1
ATOM 1055 O O . VAL A 1 147 ? -0.657 3.836 5.744 1.00 98.19 147 VAL A O 1
ATOM 1058 N N . THR A 1 148 ? -1.699 5.001 7.347 1.00 97.56 148 THR A N 1
ATOM 1059 C CA . THR A 1 148 ? -0.584 5.916 7.614 1.00 97.56 148 THR A CA 1
ATOM 1060 C C . THR A 1 148 ? 0.141 5.505 8.888 1.00 97.56 148 THR A C 1
ATOM 1062 O O . THR A 1 148 ? -0.461 5.367 9.951 1.00 97.56 148 THR A O 1
ATOM 1065 N N . LEU A 1 149 ? 1.456 5.324 8.786 1.00 96.88 149 LEU A N 1
ATOM 1066 C CA . LEU A 1 149 ? 2.361 4.947 9.867 1.00 96.88 149 LEU A CA 1
ATOM 1067 C C . LEU A 1 149 ? 3.335 6.113 10.129 1.00 96.88 149 LEU A C 1
ATOM 1069 O O . LEU A 1 149 ? 4.446 6.116 9.588 1.00 96.88 149 LEU A O 1
ATOM 1073 N N . PRO A 1 150 ? 2.953 7.125 10.930 1.00 95.25 150 PRO A N 1
ATOM 1074 C CA . PRO A 1 150 ? 3.678 8.398 11.003 1.00 95.25 150 PRO A CA 1
ATOM 1075 C C . PRO A 1 150 ? 5.102 8.270 11.564 1.00 95.25 150 PRO A C 1
ATOM 1077 O O . PRO A 1 150 ? 6.016 8.968 11.139 1.00 95.25 150 PRO A O 1
ATOM 1080 N N . SER A 1 151 ? 5.325 7.334 12.489 1.00 91.69 151 SER A N 1
ATOM 1081 C CA . SER A 1 151 ? 6.644 7.100 13.099 1.00 91.69 151 SER A CA 1
ATOM 1082 C C . SER A 1 151 ? 7.479 6.048 12.359 1.00 91.69 151 SER A C 1
ATOM 1084 O O . SER A 1 151 ? 8.521 5.624 12.869 1.00 91.69 151 SER A O 1
ATOM 1086 N N . ALA A 1 152 ? 7.017 5.580 11.192 1.00 95.00 152 ALA A N 1
ATOM 1087 C CA . ALA A 1 152 ? 7.702 4.548 10.429 1.00 95.00 152 ALA A CA 1
ATOM 1088 C C . ALA A 1 152 ? 8.837 5.138 9.584 1.00 95.00 152 ALA A C 1
ATOM 1090 O O . ALA A 1 152 ? 8.590 5.727 8.534 1.00 95.00 152 ALA A O 1
ATOM 1091 N N . GLN A 1 153 ? 10.082 4.944 10.026 1.00 93.00 153 GLN A N 1
ATOM 1092 C CA . GLN A 1 153 ? 11.278 5.495 9.366 1.00 93.00 153 GLN A CA 1
ATOM 1093 C C . GLN A 1 153 ? 11.903 4.559 8.323 1.00 93.00 153 GLN A C 1
ATOM 1095 O O . GLN A 1 153 ? 12.923 4.888 7.720 1.00 93.00 153 GLN A O 1
ATOM 1100 N N . GLY A 1 154 ? 11.342 3.369 8.121 1.00 93.38 154 GLY A N 1
ATOM 1101 C CA . GLY A 1 154 ? 11.882 2.431 7.150 1.00 93.38 154 GLY A CA 1
ATOM 1102 C C . GLY A 1 154 ? 10.995 1.222 6.906 1.00 93.38 154 GLY A C 1
ATOM 1103 O O . GLY A 1 154 ? 10.185 0.831 7.752 1.00 93.38 154 GLY A O 1
ATOM 1104 N N . TRP A 1 155 ? 11.218 0.612 5.747 1.00 97.38 155 TRP A N 1
ATOM 1105 C CA . TRP A 1 155 ? 10.539 -0.585 5.278 1.00 97.38 155 TRP A CA 1
ATOM 1106 C C . TRP A 1 155 ? 11.580 -1.600 4.801 1.00 97.38 155 TRP A C 1
ATOM 1108 O O . TRP A 1 155 ? 12.304 -1.350 3.842 1.00 97.38 155 TRP A O 1
ATOM 1118 N N . ALA A 1 156 ? 11.694 -2.734 5.492 1.00 96.31 156 ALA A N 1
ATOM 1119 C CA . ALA A 1 156 ? 12.704 -3.754 5.195 1.00 96.31 156 ALA A CA 1
ATOM 1120 C C . ALA A 1 156 ? 12.208 -4.856 4.235 1.00 96.31 156 ALA A C 1
ATOM 1122 O O . ALA A 1 156 ? 12.999 -5.686 3.792 1.00 96.31 156 ALA A O 1
ATOM 1123 N N . GLY A 1 157 ? 10.905 -4.899 3.932 1.00 93.38 157 GLY A N 1
ATOM 1124 C CA . GLY A 1 157 ? 10.295 -5.909 3.060 1.00 93.38 157 GLY A CA 1
ATOM 1125 C C . GLY A 1 157 ? 10.078 -5.443 1.614 1.00 93.38 157 GLY A C 1
ATOM 1126 O O . GLY A 1 157 ? 10.445 -4.330 1.252 1.00 93.38 157 GLY A O 1
ATOM 1127 N N . PRO A 1 158 ? 9.417 -6.261 0.775 1.00 97.00 158 PRO A N 1
ATOM 1128 C CA . PRO A 1 158 ? 8.907 -5.806 -0.516 1.00 97.00 158 PRO A CA 1
ATOM 1129 C C . PRO A 1 158 ? 7.916 -4.660 -0.309 1.00 97.00 158 PRO A C 1
ATOM 1131 O O . PRO A 1 158 ? 6.984 -4.799 0.492 1.00 97.00 158 PRO A O 1
ATOM 1134 N N . THR A 1 159 ? 8.129 -3.536 -0.991 1.00 97.25 159 THR A N 1
ATOM 1135 C CA . THR A 1 159 ? 7.245 -2.359 -0.931 1.00 97.25 159 THR A CA 1
ATOM 1136 C C . THR A 1 159 ? 5.905 -2.623 -1.597 1.00 97.25 159 THR A C 1
ATOM 1138 O O . THR A 1 159 ? 4.914 -2.036 -1.202 1.00 97.25 159 THR A O 1
ATOM 1141 N N . GLN A 1 160 ? 5.843 -3.558 -2.539 1.00 97.94 160 GLN A N 1
ATOM 1142 C CA . GLN A 1 160 ? 4.609 -3.986 -3.183 1.00 97.94 160 GLN A CA 1
ATOM 1143 C C . GLN A 1 160 ? 4.514 -5.507 -3.215 1.00 97.94 160 GLN A C 1
ATOM 1145 O O . GLN A 1 160 ? 5.537 -6.197 -3.317 1.00 97.94 160 GLN A O 1
ATOM 1150 N N . ARG A 1 161 ? 3.294 -6.037 -3.118 1.00 97.81 161 ARG A N 1
ATOM 1151 C CA . ARG A 1 161 ? 3.044 -7.473 -3.263 1.00 97.81 161 ARG A CA 1
ATOM 1152 C C . ARG A 1 161 ? 1.590 -7.751 -3.613 1.00 97.81 161 ARG A C 1
ATOM 1154 O O . ARG A 1 161 ? 0.686 -7.237 -2.959 1.00 97.81 161 ARG A O 1
ATOM 1161 N N . GLU A 1 162 ? 1.391 -8.642 -4.573 1.00 97.94 162 GLU A N 1
ATOM 1162 C CA . GLU A 1 162 ? 0.085 -9.226 -4.867 1.00 97.94 162 GLU A CA 1
ATOM 1163 C C . GLU A 1 162 ? -0.289 -10.284 -3.824 1.00 97.94 162 GLU A C 1
ATOM 1165 O O . GLU A 1 162 ? 0.550 -11.049 -3.325 1.00 97.94 162 GLU A O 1
ATOM 1170 N N . ALA A 1 163 ? -1.564 -10.312 -3.461 1.00 96.69 163 ALA A N 1
ATOM 1171 C CA . ALA A 1 163 ? -2.106 -11.307 -2.558 1.00 96.69 163 ALA A CA 1
ATOM 1172 C C . ALA A 1 163 ? -2.391 -12.630 -3.297 1.00 96.69 163 ALA A C 1
ATOM 1174 O O . ALA A 1 163 ? -2.619 -12.636 -4.508 1.00 96.69 163 ALA A O 1
ATOM 1175 N N . PRO A 1 164 ? -2.417 -13.768 -2.579 1.00 95.81 164 PRO A N 1
ATOM 1176 C CA . PRO A 1 164 ? -2.843 -15.041 -3.154 1.00 95.81 164 PRO A CA 1
ATOM 1177 C C . PRO A 1 164 ? -4.253 -14.967 -3.755 1.00 95.81 164 PRO A C 1
ATOM 1179 O O . PRO A 1 164 ? -5.109 -14.218 -3.280 1.00 95.81 164 PRO A O 1
ATOM 1182 N N . GLN A 1 165 ? -4.520 -15.799 -4.762 1.00 96.38 165 GLN A N 1
ATOM 1183 C CA . GLN A 1 165 ? -5.854 -15.921 -5.346 1.00 96.38 165 GLN A CA 1
ATOM 1184 C C . GLN A 1 165 ? -6.891 -16.297 -4.272 1.00 96.38 165 GLN A C 1
ATOM 1186 O O . GLN A 1 165 ? -6.648 -17.169 -3.440 1.00 96.38 165 GLN A O 1
ATOM 1191 N N . GLY A 1 166 ? -8.049 -15.631 -4.296 1.00 92.81 166 GLY A N 1
ATOM 1192 C CA . GLY A 1 166 ? -9.126 -15.836 -3.320 1.00 92.81 166 GLY A CA 1
ATOM 1193 C C . GLY A 1 166 ? -8.963 -15.060 -2.008 1.00 92.81 166 GLY A C 1
ATOM 1194 O O . GLY A 1 166 ? -9.832 -15.149 -1.146 1.00 92.81 166 GLY A O 1
ATOM 1195 N N . ALA A 1 167 ? -7.884 -14.292 -1.836 1.00 96.31 167 ALA A N 1
ATOM 1196 C CA . ALA A 1 167 ? -7.783 -13.327 -0.747 1.00 96.31 167 ALA A CA 1
ATOM 1197 C C . ALA A 1 167 ? -8.734 -12.136 -0.973 1.00 96.31 167 ALA A C 1
ATOM 1199 O O . ALA A 1 167 ? -8.941 -11.716 -2.104 1.00 96.31 167 ALA A O 1
ATOM 1200 N N . HIS A 1 168 ? -9.248 -11.539 0.104 1.00 97.56 168 HIS A N 1
ATOM 1201 C CA . HIS A 1 168 ? -10.038 -10.295 0.063 1.00 97.56 168 HIS A CA 1
ATOM 1202 C C . HIS A 1 168 ? -9.184 -9.049 -0.228 1.00 97.56 168 HIS A C 1
ATOM 1204 O O . HIS A 1 168 ? -9.705 -7.964 -0.450 1.00 97.56 168 HIS A O 1
ATOM 1210 N N . ILE A 1 169 ? -7.862 -9.208 -0.221 1.00 97.56 169 ILE A N 1
ATOM 1211 C CA . ILE A 1 169 ? -6.890 -8.197 -0.629 1.00 97.56 169 ILE A CA 1
ATOM 1212 C C . ILE A 1 169 ? -6.452 -8.553 -2.049 1.00 97.56 169 ILE A C 1
ATOM 1214 O O . ILE A 1 169 ? -6.245 -9.729 -2.350 1.00 97.56 169 ILE A O 1
ATOM 1218 N N . GLU A 1 170 ? -6.305 -7.566 -2.921 1.00 97.75 170 GLU A N 1
ATOM 1219 C CA . GLU A 1 170 ? -5.729 -7.746 -4.252 1.00 97.75 170 GLU A CA 1
ATOM 1220 C C . GLU A 1 170 ? -4.212 -7.592 -4.204 1.00 97.75 170 GLU A C 1
ATOM 1222 O O . GLU A 1 170 ? -3.471 -8.513 -4.557 1.00 97.75 170 GLU A O 1
ATOM 1227 N N . ARG A 1 171 ? -3.751 -6.454 -3.686 1.00 98.19 171 ARG A N 1
ATOM 1228 C CA . ARG A 1 171 ? -2.337 -6.142 -3.492 1.00 98.19 171 ARG A CA 1
ATOM 1229 C C . ARG A 1 171 ? -2.163 -5.101 -2.394 1.00 98.19 171 ARG A C 1
ATOM 1231 O O . ARG A 1 171 ? -3.118 -4.465 -1.958 1.00 98.19 171 ARG A O 1
ATOM 1238 N N . TYR A 1 172 ? -0.927 -4.916 -1.956 1.00 98.38 172 TYR A N 1
ATOM 1239 C CA . TYR A 1 172 ? -0.548 -3.733 -1.191 1.00 98.38 172 TYR A CA 1
ATOM 1240 C C . TYR A 1 172 ? 0.637 -3.034 -1.852 1.00 98.38 172 TYR A C 1
ATOM 1242 O O . TYR A 1 172 ? 1.466 -3.687 -2.496 1.00 98.38 172 TYR A O 1
ATOM 1250 N N . ALA A 1 173 ? 0.736 -1.728 -1.629 1.00 98.31 173 ALA A N 1
ATOM 1251 C CA . ALA A 1 173 ? 1.874 -0.892 -1.977 1.00 98.31 173 ALA A CA 1
ATOM 1252 C C . ALA A 1 173 ? 2.225 0.023 -0.794 1.00 98.31 173 ALA A C 1
ATOM 1254 O O . ALA A 1 173 ? 1.347 0.590 -0.153 1.00 98.31 173 ALA A O 1
ATOM 1255 N N . ALA A 1 174 ? 3.511 0.152 -0.489 1.00 98.06 174 ALA A N 1
ATOM 1256 C CA . ALA A 1 174 ? 4.039 0.932 0.616 1.00 98.06 174 ALA A CA 1
ATOM 1257 C C . ALA A 1 174 ? 5.019 1.988 0.101 1.00 98.06 174 ALA A C 1
ATOM 1259 O O . ALA A 1 174 ? 5.952 1.675 -0.642 1.00 98.06 174 ALA A O 1
ATOM 1260 N N . THR A 1 175 ? 4.832 3.219 0.564 1.00 97.31 175 THR A N 1
ATOM 1261 C CA . THR A 1 175 ? 5.645 4.383 0.213 1.00 97.31 175 THR A CA 1
ATOM 1262 C C . THR A 1 175 ? 6.174 5.013 1.495 1.00 97.31 175 THR A C 1
ATOM 1264 O O . THR A 1 175 ? 5.404 5.465 2.341 1.00 97.31 175 THR A O 1
ATOM 1267 N N . THR A 1 176 ? 7.496 5.041 1.664 1.00 96.81 176 THR A N 1
ATOM 1268 C CA . THR A 1 176 ? 8.147 5.714 2.798 1.00 96.81 176 THR A CA 1
ATOM 1269 C C . THR A 1 176 ? 8.507 7.145 2.410 1.00 96.81 176 THR A C 1
ATOM 1271 O O . THR A 1 176 ? 9.136 7.366 1.377 1.00 96.81 176 THR A O 1
ATOM 1274 N N . GLY A 1 177 ? 8.127 8.113 3.242 1.00 94.44 177 GLY A N 1
ATOM 1275 C CA . GLY A 1 177 ? 8.417 9.532 3.060 1.00 94.44 177 GLY A CA 1
ATOM 1276 C C . GLY A 1 177 ? 8.804 10.235 4.370 1.00 94.44 177 GLY A C 1
ATOM 1277 O O . GLY A 1 177 ? 8.943 9.591 5.411 1.00 94.44 177 GLY A O 1
ATOM 1278 N N . PRO A 1 178 ? 8.975 11.570 4.345 1.00 91.06 178 PRO A N 1
ATOM 1279 C CA . PRO A 1 178 ? 9.378 12.346 5.523 1.00 91.06 178 PRO A CA 1
ATOM 1280 C C . PRO A 1 178 ? 8.361 12.310 6.672 1.00 91.06 178 PRO A C 1
ATOM 1282 O O . PRO A 1 178 ? 8.735 12.450 7.832 1.00 91.06 178 PRO A O 1
ATOM 1285 N N . SER A 1 179 ? 7.078 12.129 6.350 1.00 90.12 179 SER A N 1
ATOM 1286 C CA . SER A 1 179 ? 5.963 12.070 7.302 1.00 90.12 179 SER A CA 1
ATOM 1287 C C . SER A 1 179 ? 5.661 10.657 7.818 1.00 90.12 179 SER A C 1
ATOM 1289 O O . SER A 1 179 ? 4.656 10.470 8.500 1.00 90.12 179 SER A O 1
ATOM 1291 N N . GLY A 1 180 ? 6.500 9.670 7.490 1.00 94.75 180 GLY A N 1
ATOM 1292 C CA . GLY A 1 180 ? 6.314 8.269 7.857 1.00 94.75 180 GLY A CA 1
ATOM 1293 C C . GLY A 1 180 ? 6.122 7.365 6.642 1.00 94.75 180 GLY A C 1
ATOM 1294 O O . GLY A 1 180 ? 6.510 7.696 5.523 1.00 94.75 180 GLY A O 1
ATOM 1295 N N . THR A 1 181 ? 5.525 6.195 6.855 1.00 97.12 181 THR A N 1
ATOM 1296 C CA . THR A 1 181 ? 5.218 5.248 5.774 1.00 97.12 181 THR A CA 1
ATOM 1297 C C . THR A 1 181 ? 3.719 5.196 5.534 1.00 97.12 181 THR A C 1
ATOM 1299 O O . THR A 1 181 ? 2.952 5.011 6.472 1.00 97.12 181 THR A O 1
ATOM 1302 N N . GLN A 1 182 ? 3.302 5.329 4.281 1.00 97.75 182 GLN A N 1
ATOM 1303 C CA . GLN A 1 182 ? 1.923 5.103 3.861 1.00 97.75 182 GLN A CA 1
ATOM 1304 C C . GLN A 1 182 ? 1.823 3.741 3.186 1.00 97.75 182 GLN A C 1
ATOM 1306 O O . GLN A 1 182 ? 2.689 3.378 2.391 1.00 97.75 182 GLN A O 1
ATOM 1311 N N . VAL A 1 183 ? 0.781 2.985 3.508 1.00 98.31 183 VAL A N 1
ATOM 1312 C CA . VAL A 1 183 ? 0.485 1.689 2.903 1.00 98.31 183 VAL A CA 1
ATOM 1313 C C . VAL A 1 183 ? -0.904 1.770 2.289 1.00 98.31 183 VAL A C 1
ATOM 1315 O O . VAL A 1 183 ? -1.887 1.911 3.009 1.00 98.31 183 VAL A O 1
ATOM 1318 N N . ALA A 1 184 ? -0.975 1.687 0.968 1.00 98.38 184 ALA A N 1
ATOM 1319 C CA . ALA A 1 184 ? -2.220 1.528 0.234 1.00 98.38 184 ALA A CA 1
ATOM 1320 C C . ALA A 1 184 ? -2.495 0.031 0.062 1.00 98.38 184 ALA A C 1
ATOM 1322 O O . ALA A 1 184 ? -1.643 -0.718 -0.427 1.00 98.38 184 ALA A O 1
ATOM 1323 N N . ILE A 1 185 ? -3.664 -0.415 0.503 1.00 98.50 185 ILE A N 1
ATOM 1324 C CA . ILE A 1 185 ? -4.105 -1.805 0.416 1.00 98.50 185 ILE A CA 1
ATOM 1325 C C . ILE A 1 185 ? -5.324 -1.817 -0.494 1.00 98.50 185 ILE A C 1
ATOM 1327 O O . ILE A 1 185 ? -6.377 -1.302 -0.129 1.00 98.50 185 ILE A O 1
ATOM 1331 N N . GLU A 1 186 ? -5.172 -2.404 -1.673 1.00 98.19 186 GLU A N 1
ATOM 1332 C CA . GLU A 1 186 ? -6.269 -2.569 -2.619 1.00 98.19 186 GLU A CA 1
ATOM 1333 C C . GLU A 1 186 ? -7.053 -3.824 -2.248 1.00 98.19 186 GLU A C 1
ATOM 1335 O O . GLU A 1 186 ? -6.485 -4.911 -2.073 1.00 98.19 186 GLU A O 1
ATOM 1340 N N . LEU A 1 187 ? -8.358 -3.663 -2.078 1.00 98.25 187 LEU A N 1
ATOM 1341 C CA . LEU A 1 187 ? -9.286 -4.696 -1.652 1.00 98.25 187 LEU A CA 1
ATOM 1342 C C . LEU A 1 187 ? -10.044 -5.241 -2.861 1.00 98.25 187 LEU A C 1
ATOM 1344 O O . LEU A 1 187 ? -10.342 -4.528 -3.813 1.00 98.25 187 LEU A O 1
ATOM 1348 N N . ARG A 1 188 ? -10.382 -6.530 -2.816 1.00 96.12 188 ARG A N 1
ATOM 1349 C CA . ARG A 1 188 ? -11.223 -7.157 -3.837 1.00 96.12 188 ARG A CA 1
ATOM 1350 C C . ARG A 1 188 ? -12.681 -7.028 -3.457 1.00 96.12 188 ARG A C 1
ATOM 1352 O O . ARG A 1 188 ? -13.050 -7.437 -2.357 1.00 96.12 188 ARG A O 1
ATOM 1359 N N . ASN A 1 189 ? -13.514 -6.640 -4.419 1.00 85.88 189 ASN A N 1
ATOM 1360 C CA . ASN A 1 189 ? -14.970 -6.604 -4.274 1.00 85.88 189 ASN A CA 1
ATOM 1361 C C . ASN A 1 189 ? -15.401 -5.860 -2.991 1.00 85.88 189 ASN A C 1
ATOM 1363 O O . ASN A 1 189 ? -14.619 -5.135 -2.389 1.00 85.88 189 ASN A O 1
ATOM 1367 N N . ASN A 1 190 ? -16.653 -6.045 -2.576 1.00 87.81 190 ASN A N 1
ATOM 1368 C CA . ASN A 1 190 ? -17.315 -5.404 -1.437 1.00 87.81 190 ASN A CA 1
ATOM 1369 C C . ASN A 1 190 ? -16.717 -5.789 -0.060 1.00 87.81 190 ASN A C 1
ATOM 1371 O O . ASN A 1 190 ? -17.461 -6.086 0.858 1.00 87.81 190 ASN A O 1
ATOM 1375 N N . THR A 1 191 ? -15.396 -5.883 0.086 1.00 95.69 191 THR A N 1
ATOM 1376 C CA . THR A 1 191 ? -14.697 -6.312 1.303 1.00 95.69 191 THR A CA 1
ATOM 1377 C C . THR A 1 191 ? -14.776 -5.245 2.390 1.00 95.69 191 THR A C 1
ATOM 1379 O O . THR A 1 191 ? -14.546 -4.066 2.134 1.00 95.69 191 THR A O 1
ATOM 1382 N N . LYS A 1 192 ? -14.997 -5.673 3.636 1.00 96.12 192 LYS A N 1
ATOM 1383 C CA . LYS A 1 192 ? -14.980 -4.799 4.814 1.00 96.12 192 LYS A CA 1
ATOM 1384 C C . LYS A 1 192 ? -13.779 -5.072 5.710 1.00 96.12 192 LYS A C 1
ATOM 1386 O O . LYS A 1 192 ? -13.359 -6.219 5.897 1.00 96.12 192 LYS A O 1
ATOM 1391 N N . LEU A 1 193 ? -13.255 -4.005 6.310 1.00 97.25 193 LEU A N 1
ATOM 1392 C CA . LEU A 1 193 ? -12.286 -4.092 7.397 1.00 97.25 193 LEU A CA 1
ATOM 1393 C C . LEU A 1 193 ? -13.020 -4.540 8.667 1.00 97.25 193 LEU A C 1
ATOM 1395 O O . LEU A 1 193 ? -13.809 -3.793 9.239 1.00 97.25 193 LEU A O 1
ATOM 1399 N N . LEU A 1 194 ? -12.775 -5.773 9.108 1.00 97.12 194 LEU A N 1
ATOM 1400 C CA . LEU A 1 194 ? -13.416 -6.323 10.303 1.00 97.12 194 LEU A CA 1
ATOM 1401 C C . LEU A 1 194 ? -12.748 -5.840 11.585 1.00 97.12 194 LEU A C 1
ATOM 1403 O O . LEU A 1 194 ? -13.407 -5.628 12.604 1.00 97.12 194 LEU A O 1
ATOM 1407 N N . ARG A 1 195 ? -11.413 -5.800 11.575 1.00 96.94 195 ARG A N 1
ATOM 1408 C CA . ARG A 1 195 ? -10.636 -5.573 12.788 1.00 96.94 195 ARG 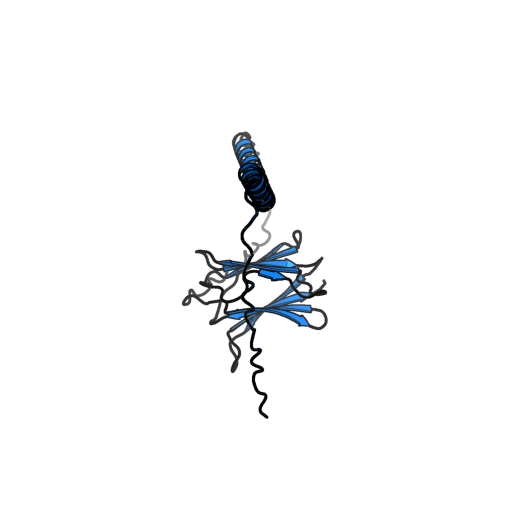A CA 1
ATOM 1409 C C . ARG A 1 195 ? -9.237 -5.080 12.474 1.00 96.94 195 ARG A C 1
ATOM 1411 O O . ARG A 1 195 ? -8.523 -5.711 11.696 1.00 96.94 195 ARG A O 1
ATOM 1418 N N . THR A 1 196 ? -8.822 -4.081 13.241 1.00 98.06 196 THR A N 1
ATOM 1419 C CA . THR A 1 196 ? -7.430 -3.657 13.360 1.00 98.06 196 THR A CA 1
ATOM 1420 C C . THR A 1 196 ? -6.935 -3.913 14.782 1.00 98.06 196 THR A C 1
ATOM 1422 O O . THR A 1 196 ? -7.597 -3.577 15.766 1.00 98.06 196 THR A O 1
ATOM 1425 N N . GLU A 1 197 ? -5.789 -4.579 14.923 1.00 97.44 197 GLU A N 1
ATOM 1426 C CA . GLU A 1 197 ? -5.224 -4.936 16.227 1.00 97.44 197 GLU A CA 1
ATOM 1427 C C . GLU A 1 197 ? -3.699 -4.778 16.261 1.00 97.44 197 GLU A C 1
ATOM 1429 O O . GLU A 1 197 ? -2.965 -5.410 15.499 1.00 97.44 197 GLU A O 1
ATOM 1434 N N . ALA A 1 198 ? -3.209 -3.991 17.222 1.00 97.06 198 ALA A N 1
ATOM 1435 C CA . ALA A 1 198 ? -1.794 -3.913 17.565 1.00 97.06 198 ALA A CA 1
ATOM 1436 C C . ALA A 1 198 ? -1.445 -4.941 18.655 1.00 97.06 198 ALA A C 1
ATOM 1438 O O . ALA A 1 198 ? -1.841 -4.824 19.816 1.00 97.06 198 ALA A O 1
ATOM 1439 N N . LEU A 1 199 ? -0.658 -5.949 18.291 1.00 97.50 199 LEU A N 1
ATOM 1440 C CA . LEU A 1 199 ? -0.180 -6.992 19.187 1.00 97.50 199 LEU A CA 1
ATOM 1441 C C . LEU A 1 199 ? 1.202 -6.643 19.743 1.00 97.50 199 LEU A C 1
ATOM 1443 O O . LEU A 1 199 ? 2.154 -6.371 19.005 1.00 97.50 199 LEU A O 1
ATOM 1447 N N . ARG A 1 200 ? 1.332 -6.751 21.067 1.00 96.88 200 ARG A N 1
ATOM 1448 C CA . ARG A 1 200 ? 2.626 -6.699 21.761 1.00 96.88 200 ARG A CA 1
ATOM 1449 C C . ARG A 1 200 ? 3.498 -7.915 21.394 1.00 96.88 200 ARG A C 1
ATOM 1451 O O . ARG A 1 200 ? 2.957 -8.978 21.058 1.00 96.88 200 ARG A O 1
ATOM 1458 N N . PRO A 1 201 ? 4.834 -7.790 21.475 1.00 97.38 201 PRO A N 1
ATOM 1459 C CA . PRO A 1 201 ? 5.749 -8.888 21.215 1.00 97.38 201 PRO A CA 1
ATOM 1460 C C . PRO A 1 201 ? 5.512 -10.013 22.223 1.00 97.38 201 PRO A C 1
ATOM 1462 O O . PRO A 1 201 ? 5.183 -9.779 23.388 1.00 97.38 201 PRO A O 1
ATOM 1465 N N . LYS A 1 202 ? 5.658 -11.260 21.769 1.00 97.19 202 LYS A N 1
ATOM 1466 C CA . LYS A 1 202 ? 5.486 -12.452 22.614 1.00 97.19 202 LYS A CA 1
ATOM 1467 C C . LYS A 1 202 ? 6.502 -13.515 22.226 1.00 97.19 202 LYS A C 1
ATOM 1469 O O . LYS A 1 202 ? 6.437 -14.044 21.115 1.00 97.19 202 LYS A O 1
ATOM 1474 N N . LYS A 1 203 ? 7.375 -13.887 23.171 1.00 94.38 203 LYS A N 1
ATOM 1475 C CA . LYS A 1 203 ? 8.491 -14.824 22.947 1.00 94.38 203 LYS A CA 1
ATOM 1476 C C . LYS A 1 203 ? 9.326 -14.356 21.739 1.00 94.38 203 LYS A C 1
ATOM 1478 O O . LYS A 1 203 ? 9.817 -13.240 21.754 1.00 94.38 203 LYS A O 1
ATOM 1483 N N . ASN A 1 204 ? 9.378 -15.149 20.668 1.00 94.56 204 ASN A N 1
ATOM 1484 C CA . ASN A 1 204 ? 10.110 -14.857 19.428 1.00 94.56 204 ASN A CA 1
ATOM 1485 C C . ASN A 1 204 ? 9.254 -14.165 18.353 1.00 94.56 204 ASN A C 1
ATOM 1487 O O . ASN A 1 204 ? 9.525 -14.303 17.161 1.00 94.56 204 ASN A O 1
ATOM 1491 N N . ARG A 1 205 ? 8.162 -13.494 18.733 1.00 96.31 205 ARG A N 1
ATOM 1492 C CA . ARG A 1 205 ? 7.330 -12.742 17.786 1.00 96.31 205 ARG A CA 1
ATOM 1493 C C . ARG A 1 205 ? 7.504 -11.245 18.027 1.00 96.31 205 ARG A C 1
ATOM 1495 O O . ARG A 1 205 ? 7.319 -10.837 19.177 1.00 96.31 205 ARG A O 1
ATOM 1502 N N . PRO A 1 206 ? 7.805 -10.460 16.977 1.00 97.50 206 PRO A N 1
ATOM 1503 C CA . PRO A 1 206 ? 7.956 -9.015 17.087 1.00 97.50 206 PRO A CA 1
ATOM 1504 C C . PRO A 1 206 ? 6.614 -8.337 17.401 1.00 97.50 206 PRO A C 1
ATOM 1506 O O . PRO A 1 206 ? 5.571 -9.003 17.512 1.00 97.50 206 PRO A O 1
ATOM 1509 N N . HIS A 1 207 ? 6.638 -7.010 17.530 1.00 97.88 207 HIS A N 1
ATOM 1510 C CA . HIS A 1 207 ? 5.415 -6.213 17.491 1.00 97.88 207 HIS A CA 1
ATOM 1511 C C . HIS A 1 207 ? 4.688 -6.481 16.171 1.00 97.88 207 HIS A C 1
ATOM 1513 O O . HIS A 1 207 ? 5.323 -6.707 15.140 1.00 97.88 207 HIS A O 1
ATOM 1519 N N . ARG A 1 208 ? 3.355 -6.530 16.202 1.00 98.12 208 ARG A N 1
ATOM 1520 C CA . ARG A 1 208 ? 2.561 -6.806 15.000 1.00 98.12 208 ARG A CA 1
ATOM 1521 C C . ARG A 1 208 ? 1.374 -5.877 14.917 1.00 98.12 208 ARG A C 1
ATOM 1523 O O . ARG A 1 208 ? 0.677 -5.713 15.911 1.00 98.12 208 ARG A O 1
ATOM 1530 N N . LEU A 1 209 ? 1.118 -5.353 13.731 1.00 98.12 209 LEU A N 1
ATOM 1531 C CA . LEU A 1 209 ? -0.139 -4.708 13.394 1.00 98.12 209 LEU A CA 1
ATOM 1532 C C . LEU A 1 209 ? -0.911 -5.635 12.457 1.00 98.12 209 LEU A C 1
ATOM 1534 O O . LEU A 1 209 ? -0.358 -6.115 11.466 1.00 98.12 209 LEU A O 1
ATOM 1538 N N . VAL A 1 210 ? -2.138 -5.972 12.832 1.00 98.38 210 VAL A N 1
ATOM 1539 C CA . VAL A 1 210 ? -2.957 -6.982 12.163 1.00 98.38 210 VAL A CA 1
ATOM 1540 C C . VAL A 1 210 ? -4.229 -6.330 11.651 1.00 98.38 210 VAL A C 1
ATOM 1542 O O . VAL A 1 210 ? -4.947 -5.725 12.441 1.00 98.38 210 VAL A O 1
ATOM 1545 N N . PHE A 1 211 ? -4.510 -6.519 10.366 1.00 98.44 211 PHE A N 1
ATOM 1546 C CA . PHE A 1 211 ? -5.741 -6.099 9.705 1.00 98.44 211 PHE A CA 1
ATOM 1547 C C . PHE A 1 211 ? -6.462 -7.341 9.189 1.00 98.44 211 PHE A C 1
ATOM 1549 O O . PHE A 1 211 ? -5.881 -8.117 8.424 1.00 98.44 211 PHE A O 1
ATOM 1556 N N . ASP A 1 212 ? -7.699 -7.543 9.628 1.00 98.38 212 ASP A N 1
ATOM 1557 C CA . ASP A 1 212 ? -8.556 -8.637 9.180 1.00 98.38 212 ASP A CA 1
ATOM 1558 C C . ASP A 1 212 ? -9.660 -8.102 8.267 1.00 98.38 212 ASP A C 1
ATOM 1560 O O . ASP A 1 212 ? -10.370 -7.164 8.624 1.00 98.38 212 ASP A O 1
ATOM 1564 N N . PHE A 1 213 ? -9.832 -8.754 7.122 1.00 97.88 213 PHE A N 1
ATOM 1565 C CA . PHE A 1 213 ? -10.789 -8.404 6.079 1.00 97.88 213 PHE A CA 1
ATOM 1566 C C . PHE A 1 213 ? -11.708 -9.582 5.786 1.00 97.88 213 PHE A C 1
ATOM 1568 O O . PHE A 1 213 ? -11.233 -10.722 5.734 1.00 97.88 213 PHE A O 1
ATOM 1575 N N . ALA A 1 214 ? -12.986 -9.319 5.550 1.00 97.25 214 ALA A N 1
ATOM 1576 C CA . ALA A 1 214 ? -13.940 -10.331 5.111 1.00 97.25 214 ALA A CA 1
ATOM 1577 C C . ALA A 1 214 ? -14.991 -9.735 4.178 1.00 97.25 214 ALA A C 1
ATOM 1579 O O . ALA A 1 214 ? -15.080 -8.518 4.006 1.00 97.25 214 ALA A O 1
ATOM 1580 N N . GLU A 1 215 ? -15.783 -10.620 3.590 1.00 93.94 215 GLU A N 1
ATOM 1581 C CA . GLU A 1 215 ? -17.028 -10.246 2.932 1.00 93.94 215 GLU A CA 1
ATOM 1582 C C . GLU A 1 215 ? -18.053 -9.735 3.978 1.00 93.94 215 GLU A C 1
ATOM 1584 O O . GLU A 1 215 ? -17.981 -10.158 5.138 1.00 93.94 215 GLU A O 1
ATOM 1589 N N . PRO A 1 216 ? -18.929 -8.782 3.616 1.00 87.50 216 PRO A N 1
ATOM 1590 C CA . PRO A 1 216 ? -19.919 -8.146 4.485 1.00 87.50 216 PRO A CA 1
ATOM 1591 C C . PRO A 1 216 ? -20.956 -9.087 5.088 1.00 87.50 216 PRO A C 1
ATOM 1593 O O . PRO A 1 216 ? -21.237 -10.154 4.502 1.00 87.50 216 PRO A O 1
#

Secondary structure (DSSP, 8-state):
----------------PPPPPTT-HHHHHHHHHHHHHHHHHHHHHHHHHHHHHHHHHHHHHHHHHHHHHHHHHS---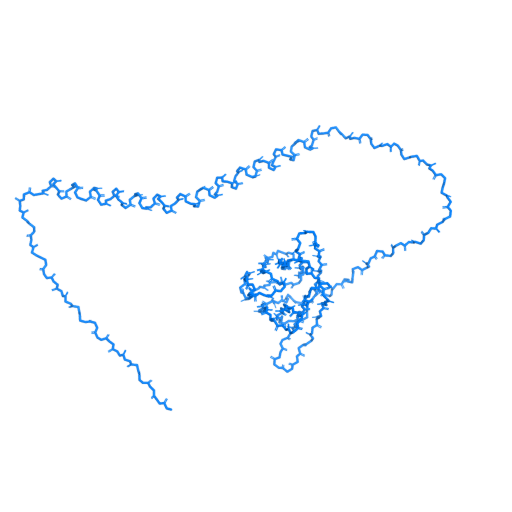-PPP-------S----------------S-EEEEEEEEEEETTEEEEEEEESS----EEEEETTTTEEEEEETTEEEE-S-SEEEPPTT-SEEEEEEEEETTEEEEEEEEPSS-EEEEEEEEPPBTTB-EEEEEEEE--

Radius of gyration: 30.54 Å; chains: 1; bounding box: 76×73×76 Å

pLDDT: mean 85.66, std 16.64, range [45.34, 98.5]

Sequence (216 aa):
MSRLPCLALSLVLAACAAPPPPGGASEARLDRLEAEVASLATDMDTLLPPLARMAYADAQVQAAAKAVAARREAPPLALPAPQLLKAPVAPQAEVAPQAKKAPSGPGTKVLRARVGMHPGRTRLVLDLDGPMAHEEVLDEAEGVLLVTLPSAQGWAGPTQREAPQGAHIERYAATTGPSGTQVAIELRNNTKLLRTEALRPKKNRPHRLVFDFAEP